Protein AF-A0A699YWH0-F1 (afdb_monomer)

Structure (mmCIF, N/CA/C/O backbone):
data_AF-A0A699YWH0-F1
#
_entry.id   AF-A0A699YWH0-F1
#
loop_
_atom_site.group_PDB
_atom_site.id
_atom_site.type_symbol
_atom_site.label_atom_id
_atom_site.label_alt_id
_atom_site.label_comp_id
_atom_site.label_asym_id
_atom_site.label_entity_id
_atom_site.label_seq_id
_atom_site.pdbx_PDB_ins_code
_atom_site.Cartn_x
_atom_site.Cartn_y
_atom_site.Cartn_z
_atom_site.occupancy
_atom_site.B_iso_or_equiv
_atom_site.auth_seq_id
_atom_site.auth_comp_id
_atom_site.auth_asym_id
_atom_site.auth_atom_id
_atom_site.pdbx_PDB_model_num
ATOM 1 N N . MET A 1 1 ? 49.163 8.916 -8.052 1.00 33.59 1 MET A N 1
ATOM 2 C CA . MET A 1 1 ? 48.421 8.565 -6.826 1.00 33.59 1 MET A CA 1
ATOM 3 C C . MET A 1 1 ? 46.961 8.476 -7.216 1.00 33.59 1 MET A C 1
ATOM 5 O O . MET A 1 1 ? 46.340 9.501 -7.445 1.00 33.59 1 MET A O 1
ATOM 9 N N . THR A 1 2 ? 46.479 7.262 -7.454 1.00 33.97 2 THR A N 1
ATOM 10 C CA . THR A 1 2 ? 45.109 6.993 -7.899 1.00 33.97 2 THR A CA 1
ATOM 11 C C . THR A 1 2 ? 44.272 6.774 -6.648 1.00 33.97 2 THR A C 1
ATOM 13 O O . THR A 1 2 ? 44.509 5.824 -5.905 1.00 33.97 2 THR A O 1
ATOM 16 N N . GLU A 1 3 ? 43.370 7.704 -6.362 1.00 35.81 3 GLU A N 1
ATOM 17 C CA . GLU A 1 3 ? 42.479 7.642 -5.208 1.00 35.81 3 GLU A CA 1
ATOM 18 C C . GLU A 1 3 ? 41.447 6.534 -5.456 1.00 35.81 3 GLU A C 1
AT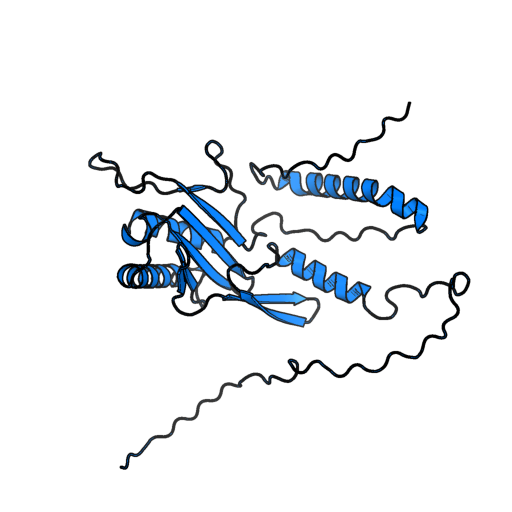OM 20 O O . GLU A 1 3 ? 40.620 6.620 -6.365 1.00 35.81 3 GLU A O 1
ATOM 25 N N . ALA A 1 4 ? 41.558 5.435 -4.709 1.00 38.62 4 ALA A N 1
ATOM 26 C CA . ALA A 1 4 ? 40.596 4.347 -4.761 1.00 38.62 4 ALA A CA 1
ATOM 27 C C . ALA A 1 4 ? 39.260 4.867 -4.217 1.00 38.62 4 ALA A C 1
ATOM 29 O O . ALA A 1 4 ? 39.148 5.169 -3.029 1.00 38.62 4 ALA A O 1
ATOM 30 N N . ALA A 1 5 ? 38.258 4.992 -5.088 1.00 40.91 5 ALA A N 1
ATOM 31 C CA . ALA A 1 5 ? 36.905 5.354 -4.694 1.00 40.91 5 ALA A CA 1
ATOM 32 C C . ALA A 1 5 ? 36.371 4.286 -3.728 1.00 40.91 5 ALA A C 1
ATOM 34 O O . ALA A 1 5 ? 35.985 3.191 -4.134 1.00 40.91 5 ALA A O 1
ATOM 35 N N . GLN A 1 6 ? 36.394 4.599 -2.433 1.00 39.53 6 GLN A N 1
ATOM 36 C CA . GLN A 1 6 ? 35.823 3.766 -1.386 1.00 39.53 6 GLN A CA 1
ATOM 37 C C . GLN A 1 6 ? 34.329 3.584 -1.674 1.00 39.53 6 GLN A C 1
ATOM 39 O O . GLN A 1 6 ? 33.537 4.518 -1.541 1.00 39.53 6 GLN A O 1
ATOM 44 N N . LEU A 1 7 ? 33.947 2.370 -2.076 1.00 38.00 7 LEU A N 1
ATOM 45 C CA . LEU A 1 7 ? 32.559 1.923 -2.131 1.00 38.00 7 LEU A CA 1
ATOM 46 C C . LEU A 1 7 ? 32.029 1.855 -0.695 1.00 38.00 7 LEU A C 1
ATOM 48 O O . LEU A 1 7 ? 32.056 0.812 -0.046 1.00 38.00 7 LEU A O 1
ATOM 52 N N . SER A 1 8 ? 31.598 2.996 -0.163 1.00 42.91 8 SER A N 1
ATOM 53 C CA . SER A 1 8 ? 30.900 3.043 1.112 1.00 42.91 8 SER A CA 1
ATOM 54 C C . SER A 1 8 ? 29.443 2.648 0.887 1.00 42.91 8 SER A C 1
ATOM 56 O O . SER A 1 8 ? 28.728 3.219 0.058 1.00 42.91 8 SER A O 1
ATOM 58 N N . PHE A 1 9 ? 28.989 1.640 1.631 1.00 39.34 9 PHE A N 1
ATOM 59 C CA . PHE A 1 9 ? 27.569 1.344 1.755 1.00 39.34 9 PHE A CA 1
ATOM 60 C C . PHE A 1 9 ? 26.908 2.563 2.404 1.00 39.34 9 PHE A C 1
ATOM 62 O O . PHE A 1 9 ? 27.000 2.776 3.613 1.00 39.34 9 PHE A O 1
ATOM 69 N N . THR A 1 10 ? 26.309 3.423 1.585 1.00 41.69 10 THR A N 1
ATOM 70 C CA . THR A 1 10 ? 25.562 4.571 2.089 1.00 41.69 10 THR A CA 1
ATOM 71 C C . THR A 1 10 ? 24.299 4.018 2.736 1.00 41.69 10 THR A C 1
ATOM 73 O O . THR A 1 10 ? 23.484 3.393 2.057 1.00 41.69 10 THR A O 1
ATOM 76 N N . ALA A 1 11 ? 24.152 4.215 4.049 1.00 36.47 11 ALA A N 1
ATOM 77 C CA . ALA A 1 11 ? 22.919 3.895 4.759 1.00 36.47 11 ALA A CA 1
ATOM 78 C C . ALA A 1 11 ? 21.714 4.496 4.006 1.00 36.47 11 ALA A C 1
ATOM 80 O O . ALA A 1 11 ? 21.858 5.569 3.410 1.00 36.47 11 ALA A O 1
ATOM 81 N N . PRO A 1 12 ? 20.543 3.833 3.994 1.00 42.81 12 PRO A N 1
ATOM 82 C CA . PRO A 1 12 ? 19.381 4.343 3.279 1.00 42.81 12 PRO A CA 1
ATOM 83 C C . PRO A 1 12 ? 19.069 5.763 3.757 1.00 42.81 12 PRO A C 1
ATOM 85 O O . PRO A 1 12 ? 18.698 5.987 4.907 1.00 42.81 12 PRO A O 1
ATOM 88 N N . ILE A 1 13 ? 19.266 6.732 2.863 1.00 45.97 13 ILE A N 1
ATOM 89 C CA . ILE A 1 13 ? 18.918 8.128 3.105 1.00 45.97 13 ILE A CA 1
ATOM 90 C C . ILE A 1 13 ? 17.399 8.177 3.247 1.00 45.97 13 ILE A C 1
ATOM 92 O O . ILE A 1 13 ? 16.676 7.725 2.356 1.00 45.97 13 ILE A O 1
ATOM 96 N N . ALA A 1 14 ? 16.911 8.737 4.354 1.00 50.81 14 ALA A N 1
ATOM 97 C CA . ALA A 1 14 ? 15.508 9.100 4.472 1.00 50.81 14 ALA A CA 1
ATOM 98 C C . ALA A 1 14 ? 15.175 10.057 3.317 1.00 50.81 14 ALA A C 1
ATOM 100 O O . ALA A 1 14 ? 15.694 11.172 3.263 1.00 50.81 14 ALA A O 1
ATOM 101 N N . VAL A 1 15 ? 14.368 9.610 2.352 1.00 54.84 15 VAL A N 1
ATOM 102 C CA . VAL A 1 15 ? 13.969 10.437 1.205 1.00 54.84 15 VAL A CA 1
ATOM 103 C C . VAL A 1 15 ? 13.078 11.556 1.730 1.00 54.84 15 VAL A C 1
ATOM 105 O O . VAL A 1 15 ? 11.902 11.316 1.982 1.00 54.84 15 VAL A O 1
ATOM 108 N N . GLN A 1 16 ? 13.659 12.747 1.925 1.00 53.75 16 GLN A N 1
ATOM 109 C CA . GLN A 1 16 ? 13.012 13.922 2.525 1.00 53.75 16 GLN A CA 1
ATOM 110 C C . GLN A 1 16 ? 11.915 14.532 1.635 1.00 53.75 16 GLN A C 1
ATOM 112 O O . GLN A 1 16 ? 10.895 15.033 2.107 1.00 53.75 16 GLN A O 1
ATOM 117 N N . SER A 1 17 ? 12.076 14.423 0.326 1.00 61.75 17 SER A N 1
ATOM 118 C CA . SER A 1 17 ? 11.063 14.775 -0.662 1.00 61.75 17 SER A CA 1
ATOM 119 C C . SER A 1 17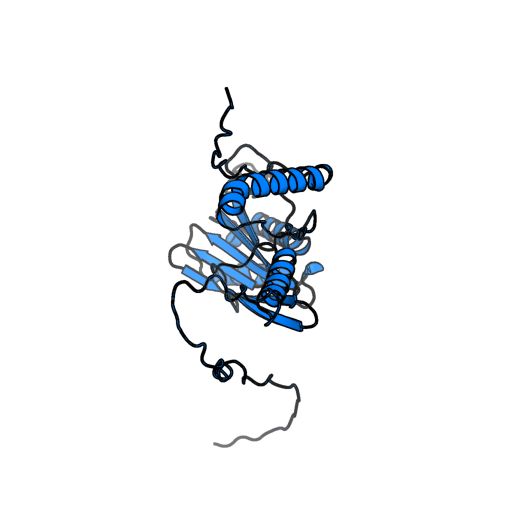 ? 11.362 14.035 -1.963 1.00 61.75 17 SER A C 1
ATOM 121 O O . SER A 1 17 ? 12.506 13.653 -2.222 1.00 61.75 17 SER A O 1
ATOM 123 N N . ILE A 1 18 ? 10.328 13.795 -2.772 1.00 71.19 18 ILE A N 1
ATOM 124 C CA . ILE A 1 18 ? 10.508 13.342 -4.153 1.00 71.19 18 ILE A CA 1
ATOM 125 C C . ILE A 1 18 ? 10.421 14.576 -5.045 1.00 71.19 18 ILE A C 1
ATOM 127 O O . ILE A 1 18 ? 9.350 15.160 -5.176 1.00 71.19 18 ILE A O 1
ATOM 131 N N . ASP A 1 19 ? 11.549 14.955 -5.639 1.00 82.69 19 ASP A N 1
ATOM 132 C CA . ASP A 1 19 ? 11.614 15.936 -6.719 1.00 82.69 19 ASP A CA 1
ATOM 133 C C . ASP A 1 19 ? 11.771 15.189 -8.049 1.00 82.69 19 ASP A C 1
ATOM 135 O O . ASP A 1 19 ? 12.812 14.594 -8.335 1.00 82.69 19 ASP A O 1
ATOM 139 N N . GLU A 1 20 ? 10.713 15.187 -8.856 1.00 85.44 20 GLU A N 1
ATOM 140 C CA . GLU A 1 20 ? 10.686 14.496 -10.149 1.00 85.44 20 GLU A CA 1
ATOM 141 C C . GLU A 1 20 ? 11.631 15.112 -11.174 1.00 85.44 20 GLU A C 1
ATOM 143 O O . GLU A 1 20 ? 12.073 14.406 -12.083 1.00 85.44 20 GLU A O 1
ATOM 148 N N . THR A 1 21 ? 11.955 16.402 -11.038 1.00 90.75 21 THR A N 1
ATOM 149 C CA . THR A 1 21 ? 12.891 17.074 -11.950 1.00 90.75 21 THR A CA 1
ATOM 150 C C . THR A 1 21 ? 14.298 16.489 -11.822 1.00 90.75 21 THR A C 1
ATOM 152 O O . THR A 1 21 ? 15.075 16.515 -12.771 1.00 90.75 21 THR A O 1
ATOM 155 N N . GLN A 1 22 ? 14.595 15.866 -10.676 1.00 91.00 22 GLN A N 1
ATOM 156 C CA . GLN A 1 22 ? 15.855 15.182 -10.401 1.00 91.00 22 GLN A CA 1
ATOM 157 C C . GLN A 1 22 ? 15.853 13.710 -10.833 1.00 91.00 22 GLN A C 1
ATOM 159 O O . GLN A 1 22 ? 16.869 13.037 -10.657 1.00 91.00 22 GLN A O 1
ATOM 164 N N . TYR A 1 23 ? 14.747 13.175 -11.362 1.00 92.62 23 TYR A N 1
ATOM 165 C CA . TYR A 1 23 ? 14.621 11.742 -11.647 1.00 92.62 23 TYR A CA 1
ATOM 166 C C . TYR A 1 23 ? 15.724 11.238 -12.594 1.00 92.62 23 TYR A C 1
ATOM 168 O O . TYR A 1 23 ? 16.433 10.288 -12.256 1.00 92.62 23 TYR A O 1
ATOM 176 N N . ASP A 1 24 ? 15.939 11.917 -13.724 1.00 94.88 24 ASP A N 1
ATOM 177 C CA . ASP A 1 24 ? 16.917 11.496 -14.738 1.00 94.88 24 ASP A CA 1
ATOM 178 C C . ASP A 1 24 ? 18.358 11.597 -14.198 1.00 94.88 24 ASP A C 1
ATOM 180 O O . ASP A 1 24 ? 19.204 10.734 -14.457 1.00 94.88 24 ASP A O 1
ATOM 184 N N . ALA A 1 25 ? 18.634 12.613 -13.372 1.00 94.38 25 ALA A N 1
ATOM 185 C CA . ALA A 1 25 ? 19.918 12.780 -12.694 1.00 94.38 25 ALA A CA 1
ATOM 186 C C . ALA A 1 25 ? 20.167 11.667 -11.659 1.00 94.38 25 ALA A C 1
ATOM 188 O O . ALA A 1 25 ? 21.263 11.101 -11.593 1.00 94.38 25 ALA A O 1
ATOM 189 N N . GLN A 1 26 ? 19.146 11.300 -10.877 1.00 93.06 26 GLN A N 1
ATOM 190 C CA . GLN A 1 26 ? 19.215 10.188 -9.926 1.00 93.06 26 GLN A CA 1
ATOM 191 C C . GLN A 1 26 ? 19.419 8.847 -10.639 1.00 93.06 26 GLN A C 1
ATOM 193 O O . GLN A 1 26 ? 20.232 8.036 -10.188 1.00 93.06 26 GLN A O 1
ATOM 198 N N . LEU A 1 27 ? 18.715 8.617 -11.750 1.00 94.94 27 LEU A N 1
ATOM 199 C CA . LEU A 1 27 ? 18.875 7.422 -12.575 1.00 94.94 27 LEU A CA 1
ATOM 200 C C . LEU A 1 27 ? 20.293 7.340 -13.147 1.00 94.94 27 LEU A C 1
ATOM 202 O O . LEU A 1 27 ? 20.971 6.328 -12.967 1.00 94.94 27 LEU A O 1
ATOM 206 N N . SER A 1 28 ? 20.780 8.431 -13.737 1.00 95.69 28 SER A N 1
ATOM 207 C CA . SER A 1 28 ? 22.140 8.521 -14.280 1.00 95.69 28 SER A CA 1
ATOM 208 C C . SER A 1 28 ? 23.197 8.233 -13.213 1.00 95.69 28 SER A C 1
ATOM 210 O O . SER A 1 28 ? 24.134 7.473 -13.454 1.00 95.69 28 SER A O 1
ATOM 212 N N . LYS A 1 29 ? 23.020 8.763 -11.994 1.00 95.00 29 LYS A N 1
ATOM 213 C CA . LYS A 1 29 ? 23.911 8.481 -10.860 1.00 95.00 29 LYS A CA 1
ATOM 214 C C . LYS A 1 29 ? 23.920 6.994 -10.490 1.00 95.00 29 LYS A C 1
ATOM 216 O O . LYS A 1 29 ? 25.000 6.436 -10.304 1.00 95.00 29 LYS A O 1
ATOM 221 N N . LYS A 1 30 ? 22.749 6.347 -10.421 1.00 94.56 30 LYS A N 1
ATOM 222 C CA . LYS A 1 30 ? 22.636 4.902 -10.144 1.00 94.56 30 LYS A CA 1
ATOM 223 C C . LYS A 1 30 ? 23.312 4.062 -11.227 1.00 94.56 30 LYS A C 1
ATOM 225 O O . LYS A 1 30 ? 24.023 3.119 -10.896 1.00 94.56 30 LYS A O 1
ATOM 230 N N . LEU A 1 31 ? 23.140 4.422 -12.500 1.00 94.06 31 LEU A N 1
ATOM 231 C CA . LEU A 1 31 ? 23.782 3.728 -13.620 1.00 94.06 31 LEU A CA 1
ATOM 232 C C . LEU A 1 31 ? 25.304 3.864 -13.576 1.00 94.06 31 LEU A C 1
ATOM 234 O O . LEU A 1 31 ? 26.010 2.875 -13.753 1.00 94.06 31 LEU A O 1
ATOM 238 N N . THR A 1 32 ? 25.820 5.060 -13.288 1.00 92.75 32 THR A N 1
ATOM 239 C CA . THR A 1 32 ? 27.261 5.275 -13.105 1.00 92.75 32 THR A CA 1
ATOM 240 C C . THR A 1 32 ? 27.805 4.436 -11.950 1.00 92.75 32 THR A C 1
ATOM 242 O O . THR A 1 32 ? 28.821 3.767 -12.118 1.00 92.75 32 THR A O 1
ATOM 245 N N . GLN A 1 33 ? 27.118 4.410 -10.804 1.00 91.00 33 GLN A N 1
ATOM 246 C CA . GLN A 1 33 ? 27.514 3.579 -9.661 1.00 91.00 33 GLN A CA 1
ATOM 247 C C . GLN A 1 33 ? 27.508 2.085 -10.006 1.00 91.00 33 GLN A C 1
ATOM 249 O O . GLN A 1 33 ? 28.480 1.396 -9.714 1.00 91.00 33 GLN A O 1
ATOM 254 N N . LEU A 1 34 ? 26.462 1.599 -10.683 1.00 91.19 34 LEU A N 1
ATOM 255 C CA . LEU A 1 34 ? 26.370 0.204 -11.112 1.00 91.19 34 LEU A CA 1
ATOM 256 C C . LEU A 1 34 ? 27.510 -0.173 -12.067 1.00 91.19 34 LEU A C 1
ATOM 258 O O . LEU A 1 34 ? 28.150 -1.201 -11.866 1.00 91.19 34 LEU A O 1
ATOM 262 N N . ARG A 1 35 ? 27.809 0.670 -13.065 1.00 88.44 35 ARG A N 1
ATOM 263 C CA . ARG A 1 35 ? 28.937 0.454 -13.989 1.00 88.44 35 ARG A CA 1
ATOM 264 C C . ARG A 1 35 ? 30.258 0.332 -13.237 1.00 88.44 35 ARG A C 1
ATOM 266 O O . ARG A 1 35 ? 31.008 -0.602 -13.487 1.00 88.44 35 ARG A O 1
ATOM 273 N N . LEU A 1 36 ? 30.510 1.230 -12.282 1.00 88.44 36 LEU A N 1
ATOM 274 C CA . LEU A 1 36 ? 31.715 1.177 -11.454 1.00 88.44 36 LEU A CA 1
ATOM 275 C C . LEU A 1 36 ? 31.796 -0.121 -10.638 1.00 88.44 36 LEU A C 1
ATOM 277 O O . LEU A 1 36 ? 32.853 -0.743 -10.613 1.00 88.44 36 LEU A O 1
ATOM 281 N N . SER A 1 37 ? 30.693 -0.561 -10.023 1.00 87.25 37 SER A N 1
ATOM 282 C CA . SER A 1 37 ? 30.653 -1.815 -9.255 1.00 87.25 37 SER A CA 1
ATOM 283 C C . SER A 1 37 ? 30.834 -3.067 -10.117 1.00 87.25 37 SER A C 1
ATOM 285 O O . SER A 1 37 ? 31.341 -4.072 -9.629 1.00 87.25 37 SER A O 1
ATOM 287 N N . LEU A 1 38 ? 30.443 -3.023 -11.392 1.00 86.88 38 LEU A N 1
ATOM 288 C CA . LEU A 1 38 ? 30.599 -4.142 -12.324 1.00 86.88 38 LEU A CA 1
ATOM 289 C C . LEU A 1 38 ? 31.967 -4.170 -13.025 1.00 86.88 38 LEU A C 1
ATOM 291 O O . LEU A 1 38 ? 32.266 -5.151 -13.705 1.00 86.88 38 LEU A O 1
ATOM 295 N N . ASN A 1 39 ? 32.816 -3.148 -12.859 1.00 81.94 39 ASN A N 1
ATOM 296 C CA . ASN A 1 39 ? 34.121 -3.083 -13.527 1.00 81.94 39 ASN A CA 1
ATOM 297 C C . ASN A 1 39 ? 35.025 -4.276 -13.187 1.00 81.94 39 ASN A C 1
ATOM 299 O O . ASN A 1 39 ? 35.688 -4.807 -14.078 1.00 81.94 39 ASN A O 1
ATOM 303 N N . GLU A 1 40 ? 35.033 -4.724 -11.927 1.00 73.69 40 GLU A N 1
ATOM 304 C CA . GLU A 1 40 ? 35.821 -5.894 -11.517 1.00 73.69 40 GLU A CA 1
ATOM 305 C C . GLU A 1 40 ? 35.347 -7.162 -12.239 1.00 73.69 40 GLU A C 1
ATOM 307 O O . GLU A 1 40 ? 36.164 -7.919 -12.758 1.00 73.69 40 GLU A O 1
ATOM 312 N N . LEU A 1 41 ? 34.032 -7.352 -12.384 1.00 73.69 41 LEU A N 1
ATOM 313 C CA . LEU A 1 41 ? 33.463 -8.485 -13.121 1.00 73.69 41 LEU A CA 1
ATOM 314 C C . LEU A 1 41 ? 33.748 -8.402 -14.625 1.00 73.69 41 LEU A C 1
ATOM 316 O O . LEU A 1 41 ? 34.077 -9.416 -15.235 1.00 73.69 41 LEU A O 1
ATOM 320 N N . ASN A 1 42 ? 33.703 -7.202 -15.209 1.00 69.56 42 ASN A N 1
ATOM 321 C CA . ASN A 1 42 ? 34.048 -6.971 -16.615 1.00 69.56 42 ASN A CA 1
ATOM 322 C C . ASN A 1 42 ? 35.512 -7.343 -16.917 1.00 69.56 42 ASN A C 1
ATOM 324 O O . ASN A 1 42 ? 35.828 -7.836 -17.995 1.00 69.56 42 ASN A O 1
ATOM 328 N N . SER A 1 43 ? 36.413 -7.165 -15.944 1.00 70.69 43 SER A N 1
ATOM 329 C CA . SER A 1 43 ? 37.814 -7.582 -16.090 1.00 70.69 43 SER A CA 1
ATOM 330 C C . SER A 1 43 ? 38.013 -9.106 -16.050 1.00 70.69 43 SER A C 1
ATOM 332 O O . SER A 1 43 ? 38.988 -9.603 -16.609 1.00 70.69 43 SER A O 1
ATOM 334 N N . LEU A 1 44 ? 37.087 -9.846 -15.423 1.00 69.69 44 LEU A N 1
ATOM 335 C CA . LEU A 1 44 ? 37.186 -11.293 -15.198 1.00 69.69 44 LEU A CA 1
ATOM 336 C C . LEU A 1 44 ? 36.388 -12.134 -16.208 1.00 69.69 44 LEU A C 1
ATOM 338 O O . LEU A 1 44 ? 36.793 -13.252 -16.515 1.00 69.69 44 LEU A O 1
ATOM 342 N N . ALA A 1 45 ? 35.257 -11.627 -16.706 1.00 66.81 45 ALA A N 1
ATOM 343 C CA . ALA A 1 45 ? 34.300 -12.390 -17.514 1.00 66.81 45 ALA A CA 1
ATOM 344 C C . ALA A 1 45 ? 34.345 -12.076 -19.025 1.00 66.81 45 ALA A C 1
ATOM 346 O O . ALA A 1 45 ? 33.576 -12.655 -19.792 1.00 66.81 45 ALA A O 1
ATOM 347 N N . GLY A 1 46 ? 35.238 -11.181 -19.465 1.00 68.06 46 GLY A N 1
ATOM 348 C CA . GLY A 1 46 ? 35.205 -10.607 -20.814 1.00 68.06 46 GLY A CA 1
ATOM 349 C C . GLY A 1 46 ? 34.219 -9.439 -20.915 1.00 68.06 46 GLY A C 1
ATOM 350 O O . GLY A 1 46 ? 33.680 -8.991 -19.906 1.00 68.06 46 GLY A O 1
ATOM 351 N N . ALA A 1 47 ? 33.999 -8.924 -22.131 1.00 73.62 47 ALA A N 1
ATOM 352 C CA . ALA A 1 47 ? 33.133 -7.766 -22.349 1.00 73.62 47 ALA A CA 1
ATOM 353 C C . ALA A 1 47 ? 31.695 -8.049 -21.876 1.00 73.62 47 ALA A C 1
ATOM 355 O O . ALA A 1 47 ? 30.976 -8.846 -22.481 1.00 73.62 47 ALA A O 1
ATOM 356 N N . MET A 1 48 ? 31.288 -7.388 -20.793 1.00 75.12 48 MET A N 1
ATOM 357 C CA . MET A 1 48 ? 29.924 -7.450 -20.269 1.00 75.12 48 MET A CA 1
ATOM 358 C C . MET A 1 48 ? 28.921 -6.882 -21.285 1.00 75.12 48 MET A C 1
ATOM 360 O O . MET A 1 48 ? 29.244 -5.913 -21.979 1.00 75.12 48 MET A O 1
ATOM 364 N N . PRO A 1 49 ? 27.698 -7.437 -21.360 1.00 80.25 49 PRO A N 1
ATOM 365 C CA . PRO A 1 49 ? 26.648 -6.868 -22.193 1.00 80.25 49 PRO A CA 1
ATOM 366 C C . PRO A 1 49 ? 26.254 -5.471 -21.703 1.00 80.25 49 PRO A C 1
ATOM 368 O O . PRO A 1 49 ? 26.414 -5.135 -20.523 1.00 80.25 49 PRO A O 1
ATOM 371 N N . ASP A 1 50 ? 25.689 -4.676 -22.611 1.00 85.75 50 ASP A N 1
ATOM 372 C CA . ASP A 1 50 ? 25.134 -3.372 -22.266 1.00 85.75 50 ASP A CA 1
ATOM 373 C C . ASP A 1 50 ? 24.044 -3.496 -21.192 1.00 85.75 50 ASP A C 1
ATOM 375 O O . ASP A 1 50 ? 23.236 -4.428 -21.178 1.00 85.75 50 ASP A O 1
ATOM 379 N N . ILE A 1 51 ? 24.018 -2.524 -20.279 1.00 90.62 51 ILE A N 1
ATOM 380 C CA . ILE A 1 51 ? 23.025 -2.469 -19.204 1.00 90.62 51 ILE A CA 1
ATOM 381 C C . ILE A 1 51 ? 21.678 -2.045 -19.797 1.00 90.62 51 ILE A C 1
ATOM 383 O O . ILE A 1 51 ? 21.505 -0.893 -20.196 1.00 90.62 51 ILE A O 1
ATOM 387 N N . GLU A 1 52 ? 20.713 -2.964 -19.795 1.00 94.00 52 GLU A N 1
ATOM 388 C CA . GLU A 1 52 ? 19.306 -2.670 -20.075 1.00 94.00 52 GLU A CA 1
ATOM 389 C C . GLU A 1 52 ? 18.685 -1.919 -18.884 1.00 94.00 52 GLU A C 1
ATOM 391 O O . GLU A 1 52 ? 18.845 -2.316 -17.726 1.00 94.00 52 GLU A O 1
ATOM 396 N N . VAL A 1 53 ? 18.000 -0.804 -19.155 1.00 96.12 53 VAL A N 1
ATOM 397 C CA . VAL A 1 53 ? 17.433 0.075 -18.122 1.00 96.12 53 VAL A CA 1
ATOM 398 C C . VAL A 1 53 ? 15.913 0.035 -18.191 1.00 96.12 53 VAL A C 1
ATOM 400 O O . VAL A 1 53 ? 15.326 0.325 -19.228 1.00 96.12 53 VAL A O 1
ATOM 403 N N . HIS A 1 54 ? 15.280 -0.274 -17.059 1.00 96.25 54 HIS A N 1
ATOM 404 C CA . HIS A 1 54 ? 13.828 -0.237 -16.901 1.00 96.25 54 HIS A CA 1
ATOM 405 C C . HIS A 1 54 ? 13.448 0.807 -15.852 1.00 96.25 54 HIS A C 1
ATOM 407 O O . HIS A 1 54 ? 13.763 0.674 -14.667 1.00 96.25 54 HIS A O 1
ATOM 413 N N . GLU A 1 55 ? 12.792 1.868 -16.303 1.00 96.12 55 GLU A N 1
ATOM 414 C CA . GLU A 1 55 ? 12.443 3.018 -15.478 1.00 96.12 55 GLU A CA 1
ATOM 415 C C . GLU A 1 55 ? 11.181 2.782 -14.639 1.00 96.12 55 GLU A C 1
ATOM 417 O O . GLU A 1 55 ? 10.249 2.092 -15.043 1.00 96.12 55 GLU A O 1
ATOM 422 N N . SER A 1 56 ? 11.136 3.383 -13.450 1.00 95.06 56 SER A N 1
ATOM 423 C CA . SER A 1 56 ? 9.913 3.458 -12.648 1.00 95.06 56 SER A CA 1
ATOM 424 C C . SER A 1 56 ? 9.090 4.665 -13.085 1.00 95.06 56 SER A C 1
ATOM 426 O O . SER A 1 56 ? 9.646 5.688 -13.480 1.00 95.06 56 SER A O 1
ATOM 428 N N . ALA A 1 57 ? 7.772 4.627 -12.868 1.00 91.81 57 ALA A N 1
ATOM 429 C CA . ALA A 1 57 ? 6.994 5.862 -12.830 1.00 91.81 57 ALA A CA 1
ATOM 430 C C . ALA A 1 57 ? 7.614 6.845 -11.817 1.00 91.81 57 ALA A C 1
ATOM 432 O O . ALA A 1 57 ? 8.052 6.436 -10.734 1.00 91.81 57 ALA A O 1
ATOM 433 N N . LYS A 1 58 ? 7.639 8.139 -12.164 1.00 90.06 58 LYS A N 1
ATOM 434 C CA . LYS A 1 58 ? 8.260 9.196 -11.342 1.00 90.06 58 LYS A CA 1
ATOM 435 C C . LYS A 1 58 ? 7.489 9.461 -10.034 1.00 90.06 58 LYS A C 1
ATOM 437 O O . LYS A 1 58 ? 8.071 9.909 -9.049 1.00 90.06 58 LYS A O 1
ATOM 442 N N . LYS A 1 59 ? 6.196 9.114 -9.999 1.00 86.56 59 LYS A N 1
ATOM 443 C CA . LYS A 1 59 ? 5.273 9.230 -8.855 1.00 86.56 59 LYS A CA 1
ATOM 444 C C . LYS A 1 59 ? 4.437 7.965 -8.680 1.00 86.56 59 LYS A C 1
ATOM 446 O O . LYS A 1 59 ? 4.356 7.150 -9.593 1.00 86.56 59 LYS A O 1
ATOM 451 N N . HIS A 1 60 ? 3.789 7.837 -7.518 1.00 85.81 60 HIS A N 1
ATOM 452 C CA . HIS A 1 60 ? 2.716 6.861 -7.262 1.00 85.81 60 HIS A CA 1
ATOM 453 C C . HIS A 1 60 ? 3.101 5.390 -7.502 1.00 85.81 60 HIS A C 1
ATOM 455 O O . HIS A 1 60 ? 2.240 4.526 -7.635 1.00 85.81 60 HIS A O 1
ATOM 461 N N . TYR A 1 61 ? 4.402 5.096 -7.517 1.00 90.25 61 TYR A N 1
ATOM 462 C CA . TYR A 1 61 ? 4.935 3.778 -7.844 1.00 90.25 61 TYR A CA 1
ATOM 463 C C . TYR A 1 61 ? 4.867 2.796 -6.672 1.00 90.25 61 TYR A C 1
ATOM 465 O O . TYR A 1 61 ? 4.988 1.589 -6.871 1.00 90.25 61 TYR A O 1
ATOM 473 N N . ARG A 1 62 ? 4.718 3.298 -5.438 1.00 91.75 62 ARG A N 1
ATOM 474 C CA . ARG A 1 62 ? 4.777 2.476 -4.229 1.00 91.75 62 ARG A CA 1
ATOM 475 C C 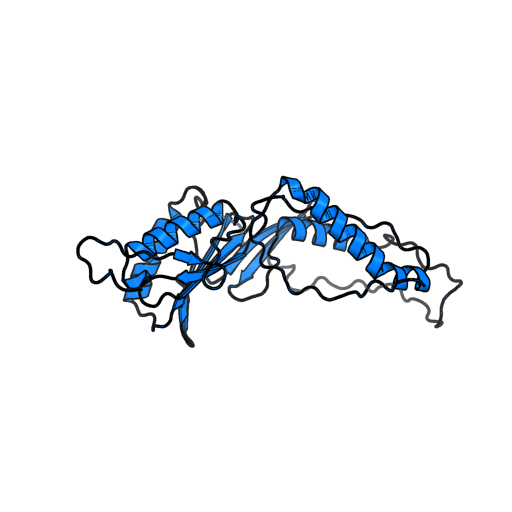. ARG A 1 62 ? 3.405 1.888 -3.887 1.00 91.75 62 ARG A C 1
ATOM 477 O O . ARG A 1 62 ? 2.460 2.626 -3.624 1.00 91.75 62 ARG A O 1
ATOM 484 N N . MET A 1 63 ? 3.344 0.561 -3.822 1.00 93.44 63 MET A N 1
ATOM 485 C CA . MET A 1 63 ? 2.141 -0.239 -3.556 1.00 93.44 63 MET A CA 1
ATOM 486 C C . MET A 1 63 ? 1.930 -0.567 -2.078 1.00 93.44 63 MET A C 1
ATOM 488 O O . MET A 1 63 ? 0.852 -1.004 -1.682 1.00 93.44 63 MET A O 1
ATOM 492 N N . ARG A 1 64 ? 2.946 -0.339 -1.237 1.00 92.88 64 ARG A N 1
ATOM 493 C CA . ARG A 1 64 ? 2.882 -0.572 0.210 1.00 92.88 64 ARG A CA 1
ATOM 494 C C . ARG A 1 64 ? 3.534 0.546 0.994 1.00 92.88 64 ARG A C 1
ATOM 496 O O . ARG A 1 64 ? 4.682 0.889 0.715 1.00 92.88 64 ARG A O 1
ATOM 503 N N . ALA A 1 65 ? 2.862 1.057 2.010 1.00 90.50 65 ALA A N 1
ATOM 504 C CA . ALA A 1 65 ? 3.439 2.044 2.910 1.00 90.50 65 ALA A CA 1
ATOM 505 C C . ALA A 1 65 ? 3.040 1.760 4.354 1.00 90.50 65 ALA A C 1
ATOM 507 O O . ALA A 1 65 ? 1.944 1.280 4.630 1.00 90.50 65 ALA A O 1
ATOM 508 N N . GLU A 1 66 ? 3.954 2.063 5.263 1.00 90.75 66 GLU A N 1
ATOM 509 C CA . GLU A 1 66 ? 3.775 1.895 6.697 1.00 90.75 66 GLU A CA 1
ATOM 510 C C . GLU A 1 66 ? 3.981 3.257 7.344 1.00 90.75 66 GLU A C 1
ATOM 512 O O . GLU A 1 66 ? 4.914 3.986 6.991 1.00 90.75 66 GLU A O 1
ATOM 517 N N . PHE A 1 67 ? 3.082 3.610 8.253 1.00 87.50 67 PHE A N 1
ATOM 518 C CA . PHE A 1 67 ? 3.100 4.891 8.936 1.00 87.50 67 PHE A CA 1
ATOM 519 C C . PHE A 1 67 ? 2.966 4.674 10.430 1.00 87.50 67 PHE A C 1
ATOM 521 O O . PHE A 1 67 ? 2.014 4.044 10.889 1.00 87.50 67 PHE A O 1
ATOM 528 N N . THR A 1 68 ? 3.874 5.271 11.188 1.00 87.12 68 THR A N 1
ATOM 529 C CA . THR A 1 68 ? 3.698 5.465 12.620 1.00 87.12 68 THR A CA 1
ATOM 530 C C . THR A 1 68 ? 2.604 6.500 12.845 1.00 87.12 68 THR A C 1
ATOM 532 O O . THR A 1 68 ? 2.519 7.522 12.158 1.00 87.12 68 THR A O 1
ATOM 535 N N . VAL A 1 69 ? 1.756 6.235 13.824 1.00 84.56 69 VAL A N 1
ATOM 536 C CA . VAL A 1 69 ? 0.686 7.125 14.247 1.00 84.56 69 VAL A CA 1
ATOM 537 C C . VAL A 1 69 ? 1.187 7.958 15.417 1.00 84.56 69 VAL A C 1
ATOM 539 O O . VAL A 1 69 ? 1.616 7.422 16.438 1.00 84.56 69 VAL A O 1
ATOM 542 N N . TRP A 1 70 ? 1.135 9.277 15.266 1.00 78.38 70 TRP A N 1
ATOM 543 C CA . TRP A 1 70 ? 1.549 10.235 16.285 1.00 78.38 70 TRP A CA 1
ATOM 544 C C . TRP A 1 70 ? 0.385 11.146 16.665 1.00 78.38 70 TRP A C 1
ATOM 546 O O . TRP A 1 70 ? -0.423 11.516 15.818 1.00 78.38 70 TRP A O 1
ATOM 556 N N . GLY A 1 71 ? 0.294 11.498 17.944 1.00 68.94 71 GLY A N 1
ATOM 557 C CA . GLY A 1 71 ? -0.786 12.310 18.502 1.00 68.94 71 GLY A CA 1
ATOM 558 C C . GLY A 1 71 ? -1.055 11.936 19.958 1.00 68.94 71 GLY A C 1
ATOM 559 O O . GLY A 1 71 ? -0.614 10.892 20.440 1.00 68.94 71 GLY A O 1
ATOM 560 N N . THR A 1 72 ? -1.782 12.778 20.690 1.00 52.28 72 THR A N 1
ATOM 561 C CA . THR A 1 72 ? -1.960 12.633 22.148 1.00 52.28 72 THR A CA 1
ATOM 562 C C . THR A 1 72 ? -2.782 11.415 22.568 1.00 52.28 72 THR A C 1
ATOM 564 O O . THR A 1 72 ? -2.832 11.106 23.758 1.00 52.28 72 THR A O 1
ATOM 567 N N . GLY A 1 73 ? -3.473 10.730 21.647 1.00 51.34 73 GLY A N 1
ATOM 568 C CA . GLY A 1 73 ? -4.374 9.601 21.939 1.00 51.34 73 GLY A CA 1
ATOM 569 C C . GLY A 1 73 ? -5.595 9.959 22.809 1.00 51.34 73 GLY A C 1
ATOM 570 O O . GLY A 1 73 ? -6.589 9.237 22.808 1.00 51.34 73 GLY A O 1
ATOM 571 N N . LYS A 1 74 ? -5.551 11.098 23.501 1.00 47.38 74 LYS A N 1
ATOM 572 C CA . LYS A 1 74 ? -6.612 11.756 24.254 1.00 47.38 74 LYS A CA 1
ATOM 573 C C . LYS A 1 74 ? -7.067 12.976 23.460 1.00 47.38 74 LYS A C 1
ATOM 575 O O . LYS A 1 74 ? -6.219 13.679 22.905 1.00 47.38 74 LYS A O 1
ATOM 580 N N . ALA A 1 75 ? -8.376 13.245 23.446 1.00 47.22 75 ALA A N 1
ATOM 581 C CA . ALA A 1 75 ? -8.841 14.615 23.237 1.00 47.22 75 ALA A CA 1
ATOM 582 C C . ALA A 1 75 ? -8.019 15.481 24.192 1.00 47.22 75 ALA A C 1
ATOM 584 O O . ALA A 1 75 ? -7.883 15.106 25.363 1.00 47.22 75 ALA A O 1
ATOM 585 N N . ALA A 1 76 ? -7.353 16.519 23.685 1.00 40.31 76 ALA A N 1
ATOM 586 C CA . ALA A 1 76 ? -6.579 17.385 24.557 1.00 40.31 76 ALA A CA 1
ATOM 587 C C . ALA A 1 76 ? -7.481 17.774 25.734 1.00 40.31 76 ALA A C 1
ATOM 589 O O . ALA A 1 76 ? -8.677 17.991 25.551 1.00 40.31 76 ALA A O 1
ATOM 590 N N . SER A 1 77 ? -6.933 17.851 26.943 1.00 40.94 77 SER A N 1
ATOM 591 C CA . SER A 1 77 ? -7.640 18.294 28.156 1.00 40.94 77 SER A CA 1
ATOM 592 C C . SER A 1 77 ? -8.123 19.757 28.072 1.00 40.94 77 SER A C 1
ATOM 594 O O . SER A 1 77 ? -8.392 20.387 29.089 1.00 40.94 77 SER A O 1
ATOM 596 N N . ILE A 1 78 ? -8.159 20.307 26.862 1.00 43.69 78 ILE A N 1
ATOM 597 C CA . ILE A 1 78 ? -8.539 21.644 26.470 1.00 43.69 78 ILE A CA 1
ATOM 598 C C . ILE A 1 78 ? -9.917 21.500 25.801 1.00 43.69 78 ILE A C 1
ATOM 600 O O . ILE A 1 78 ? -10.017 20.841 24.758 1.00 43.69 78 ILE A O 1
ATOM 604 N N . PRO A 1 79 ? -10.982 22.072 26.388 1.00 41.75 79 PRO A N 1
ATOM 605 C CA . PRO A 1 79 ? -12.276 22.197 25.720 1.00 41.75 79 PRO A CA 1
ATOM 606 C C . PRO A 1 79 ? -12.085 22.833 24.330 1.00 41.75 79 PRO A C 1
ATOM 608 O O . PRO A 1 79 ? -11.272 23.740 24.197 1.00 41.75 79 PRO A O 1
ATOM 611 N N . ASP A 1 80 ? -12.788 22.340 23.307 1.00 53.34 80 ASP A N 1
ATOM 612 C CA . ASP A 1 80 ? -12.708 22.756 21.886 1.00 53.34 80 ASP A CA 1
ATOM 613 C C . ASP A 1 80 ? -11.500 22.303 21.042 1.00 53.34 80 ASP A C 1
ATOM 615 O O . ASP A 1 80 ? -11.358 22.740 19.901 1.00 53.34 80 ASP A O 1
ATOM 619 N N . THR A 1 81 ? -10.658 21.368 21.501 1.00 47.75 81 THR A N 1
ATOM 620 C CA . THR A 1 81 ? -9.596 20.826 20.621 1.00 47.75 81 THR A CA 1
ATOM 621 C C . THR A 1 81 ? -9.980 19.471 20.027 1.00 47.75 81 THR A C 1
ATOM 623 O O . THR A 1 81 ? -10.122 18.476 20.743 1.00 47.75 81 THR A O 1
ATOM 626 N N . THR A 1 82 ? -10.112 19.402 18.699 1.00 52.44 82 THR A N 1
ATOM 627 C CA . THR A 1 82 ? -10.235 18.130 17.975 1.00 52.44 82 THR A CA 1
ATOM 628 C C . THR A 1 82 ? -8.987 17.273 18.210 1.00 52.44 82 THR A C 1
ATOM 630 O O . THR A 1 82 ? -7.875 17.799 18.136 1.00 52.44 82 THR A O 1
ATOM 633 N N . PRO A 1 83 ? -9.126 15.963 18.483 1.00 54.25 83 PRO A N 1
ATOM 634 C CA . PRO A 1 83 ? -7.992 15.048 18.526 1.00 54.25 83 PRO A CA 1
ATOM 635 C C . PRO A 1 83 ? -7.204 15.142 17.220 1.00 54.25 83 PRO A C 1
ATOM 637 O O . PRO A 1 83 ? -7.800 15.076 16.148 1.00 54.25 83 PRO A O 1
ATOM 640 N N . ASP A 1 84 ? -5.888 15.303 17.328 1.00 63.91 84 ASP A N 1
ATOM 641 C CA . ASP A 1 84 ? -5.010 15.528 16.182 1.00 63.91 84 ASP A CA 1
ATOM 642 C C . ASP A 1 84 ? -4.069 14.328 16.024 1.00 63.91 84 ASP A C 1
ATOM 644 O O . ASP A 1 84 ? -2.975 14.268 16.593 1.00 63.91 84 ASP A O 1
ATOM 648 N N . VAL A 1 85 ? -4.569 13.292 15.349 1.00 68.81 85 VAL A N 1
ATOM 649 C CA . VAL A 1 85 ? -3.771 12.134 14.948 1.00 68.81 85 VAL A CA 1
ATOM 650 C C . VAL A 1 85 ? -3.141 12.428 13.593 1.00 68.81 85 VAL A C 1
ATOM 652 O O . VAL A 1 85 ? -3.825 12.873 12.674 1.00 68.81 85 VAL A O 1
ATOM 655 N N . HIS A 1 86 ? -1.851 12.116 13.457 1.00 73.56 86 HIS A N 1
ATOM 656 C CA . HIS A 1 86 ? -1.079 12.242 12.223 1.00 73.56 86 HIS A CA 1
ATOM 657 C C . HIS A 1 86 ? -0.382 10.937 11.862 1.00 73.56 86 HIS A C 1
ATOM 659 O O . HIS A 1 86 ? 0.142 10.231 12.721 1.00 73.56 86 HIS A O 1
ATOM 665 N N . PHE A 1 87 ? -0.300 10.659 10.563 1.00 75.69 87 PHE A N 1
ATOM 666 C CA . PHE A 1 87 ? 0.559 9.609 10.018 1.00 75.69 87 PHE A CA 1
ATOM 667 C C . PHE A 1 87 ? 1.939 10.174 9.682 1.00 75.69 87 PHE A C 1
ATOM 669 O O . PHE A 1 87 ? 2.058 11.132 8.903 1.00 75.69 87 PHE A O 1
ATOM 676 N N . ILE A 1 88 ? 2.973 9.565 10.260 1.00 65.94 88 ILE A N 1
ATOM 677 C CA . ILE A 1 88 ? 4.378 9.948 10.125 1.00 65.94 88 ILE A CA 1
ATOM 678 C C . ILE A 1 88 ? 5.185 8.722 9.681 1.00 65.94 88 ILE A C 1
ATOM 680 O O . ILE A 1 88 ? 5.005 7.632 10.208 1.00 65.94 88 ILE A O 1
ATOM 684 N N . MET A 1 89 ? 6.075 8.885 8.700 1.00 56.91 89 MET A N 1
ATOM 685 C CA . MET A 1 89 ? 6.933 7.790 8.217 1.00 56.91 89 MET A CA 1
ATOM 686 C C . MET A 1 89 ? 8.278 7.679 8.962 1.00 56.91 89 MET A C 1
ATOM 688 O O . MET A 1 89 ? 8.928 6.648 8.849 1.00 56.91 89 MET A O 1
ATOM 692 N N . TYR A 1 90 ? 8.701 8.704 9.716 1.00 49.97 90 TYR A N 1
ATOM 693 C CA . TYR A 1 90 ? 10.002 8.771 10.405 1.00 49.97 90 TYR A CA 1
ATOM 694 C C . TYR A 1 90 ? 9.895 9.458 11.779 1.00 49.97 90 TYR A C 1
ATOM 696 O O . TYR A 1 90 ? 8.935 10.183 12.032 1.00 49.97 90 TYR A O 1
ATOM 704 N N . GLU A 1 91 ? 10.868 9.237 12.669 1.00 40.38 91 GLU A N 1
ATOM 705 C CA . GLU A 1 91 ? 10.926 9.885 13.990 1.00 40.38 91 GLU A CA 1
ATOM 706 C C . GLU A 1 91 ? 10.932 11.426 13.918 1.00 40.38 91 GLU A C 1
ATOM 708 O O . GLU A 1 91 ? 11.266 12.043 12.905 1.00 40.38 91 GLU A O 1
ATOM 713 N N . SER A 1 92 ? 10.486 12.040 15.016 1.00 37.28 92 SER A N 1
ATOM 714 C CA . SER A 1 92 ? 10.054 13.435 15.130 1.00 37.28 92 SER A CA 1
ATOM 715 C C . SER A 1 92 ? 11.046 14.466 14.576 1.00 37.28 92 SER A C 1
ATOM 717 O O . SER A 1 92 ? 12.155 14.604 15.084 1.00 37.28 92 SER A O 1
ATOM 719 N N . GLY A 1 93 ? 10.590 15.266 13.606 1.00 42.72 93 GLY A N 1
ATOM 720 C CA . GLY A 1 93 ? 11.277 16.484 13.156 1.00 42.72 93 GLY A CA 1
ATOM 721 C C . GLY A 1 93 ? 11.087 16.814 11.676 1.00 42.72 93 GLY A C 1
ATOM 722 O O . GLY A 1 93 ? 11.207 17.973 11.288 1.00 42.72 93 GLY A O 1
ATOM 723 N N . SER A 1 94 ? 10.741 15.831 10.841 1.00 39.16 94 SER A N 1
ATOM 724 C CA . SER A 1 94 ? 10.692 16.012 9.385 1.00 39.16 94 SER A CA 1
ATOM 725 C C . SER A 1 94 ? 9.308 15.663 8.829 1.00 39.16 94 SER A C 1
ATOM 727 O O . SER A 1 94 ? 8.905 14.501 8.805 1.00 39.16 94 SER A O 1
ATOM 729 N N . LYS A 1 95 ? 8.563 16.671 8.349 1.00 42.31 95 LYS A N 1
ATOM 730 C CA . LYS A 1 95 ? 7.340 16.481 7.545 1.00 42.31 95 LYS A CA 1
ATOM 731 C C . LYS A 1 95 ? 7.737 16.006 6.147 1.00 42.31 95 LYS A C 1
ATOM 733 O O . LYS A 1 95 ? 7.750 16.773 5.194 1.00 42.31 95 LYS A O 1
ATOM 738 N N . VAL A 1 96 ? 8.124 14.747 6.052 1.00 46.16 96 VAL A N 1
ATOM 739 C CA . VAL A 1 96 ? 8.676 14.144 4.844 1.00 46.16 96 VAL A CA 1
ATOM 740 C C . VAL A 1 96 ? 7.740 13.027 4.409 1.00 46.16 96 VAL A C 1
ATOM 742 O O . VAL A 1 96 ? 7.531 12.072 5.159 1.00 46.16 96 VAL A O 1
ATOM 745 N N . LYS A 1 97 ? 7.151 13.152 3.217 1.00 52.31 97 LYS A N 1
ATOM 746 C CA . LYS A 1 97 ? 6.222 12.157 2.669 1.00 52.31 97 LYS A CA 1
ATOM 747 C C . LYS A 1 97 ? 6.511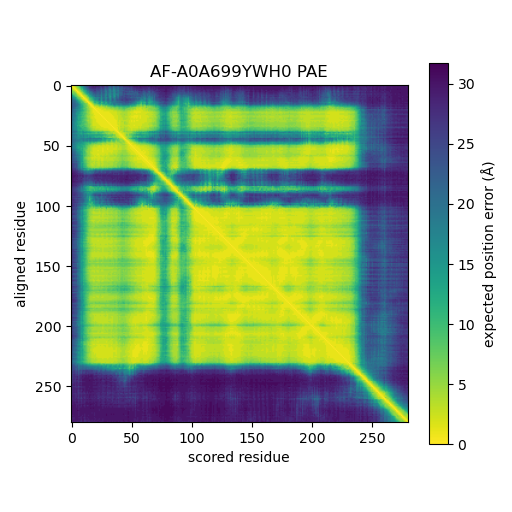 11.946 1.177 1.00 52.31 97 LYS A C 1
ATOM 749 O O . LYS A 1 97 ? 6.179 12.826 0.384 1.00 52.31 97 LYS A O 1
ATOM 754 N N . PRO A 1 98 ? 7.120 10.823 0.755 1.00 51.62 98 PRO A N 1
ATOM 755 C CA . PRO A 1 98 ? 7.026 10.406 -0.640 1.00 51.62 98 PRO A CA 1
ATOM 756 C C . PRO A 1 98 ? 5.551 10.126 -0.982 1.00 51.62 98 PRO A C 1
ATOM 758 O O . PRO A 1 98 ? 4.878 9.502 -0.161 1.00 51.62 98 PRO A O 1
ATOM 761 N N . PRO A 1 99 ? 5.027 10.560 -2.144 1.00 55.91 99 PRO A N 1
ATOM 762 C CA . PRO A 1 99 ? 3.627 10.364 -2.501 1.00 55.91 99 PRO A CA 1
ATOM 763 C C . PRO A 1 99 ? 3.312 8.868 -2.685 1.00 55.91 99 PRO A C 1
ATOM 765 O O . PRO A 1 99 ? 3.839 8.237 -3.610 1.00 55.91 99 PRO A O 1
ATOM 768 N N . PRO A 1 100 ? 2.442 8.287 -1.844 1.00 60.81 100 PRO A N 1
ATOM 769 C CA . PRO A 1 100 ? 1.871 6.976 -2.108 1.00 60.81 100 PRO A CA 1
ATOM 770 C C . PRO A 1 100 ? 0.970 7.021 -3.352 1.00 60.81 100 PRO A C 1
ATOM 772 O O . PRO A 1 100 ? 0.645 8.103 -3.846 1.00 60.81 100 PRO A O 1
ATOM 775 N N . ARG A 1 101 ? 0.586 5.858 -3.901 1.00 74.12 101 ARG A N 1
ATOM 776 C CA . ARG A 1 101 ? -0.390 5.757 -5.009 1.00 74.12 101 ARG A CA 1
ATOM 777 C C . ARG A 1 101 ? -1.657 6.568 -4.702 1.00 74.12 101 ARG A C 1
ATOM 779 O O . ARG A 1 101 ? -2.034 6.658 -3.543 1.00 74.12 101 ARG A O 1
ATOM 786 N N . GLU A 1 102 ? -2.337 7.105 -5.714 1.00 77.94 102 GLU A N 1
ATOM 787 C CA . GLU A 1 102 ? -3.601 7.852 -5.546 1.00 77.94 102 GLU A CA 1
ATOM 788 C C . GLU A 1 102 ? -4.615 7.111 -4.662 1.00 77.94 102 GLU A C 1
ATOM 790 O O . GLU A 1 102 ? -5.001 7.628 -3.620 1.00 77.94 102 GLU A O 1
ATOM 795 N N . LEU A 1 103 ? -4.906 5.842 -4.977 1.00 85.44 103 LEU A N 1
ATOM 796 C CA . LEU A 1 103 ? -5.736 4.969 -4.134 1.00 85.44 103 LEU A CA 1
ATOM 797 C C . LEU A 1 103 ? -5.260 4.934 -2.672 1.00 85.44 103 LEU A C 1
ATOM 799 O O . LEU A 1 103 ? -6.055 4.996 -1.741 1.00 85.44 103 LEU A O 1
ATOM 803 N N . MET A 1 104 ? -3.952 4.839 -2.450 1.00 89.06 104 MET A N 1
ATOM 804 C CA . MET A 1 104 ? -3.398 4.812 -1.102 1.00 89.06 104 MET A CA 1
ATOM 805 C C . MET A 1 104 ? -3.518 6.172 -0.397 1.00 89.06 104 MET A C 1
ATOM 807 O O . MET A 1 104 ? -3.772 6.181 0.803 1.00 89.06 104 MET A O 1
ATOM 811 N N . ASN A 1 105 ? -3.405 7.299 -1.109 1.00 85.25 105 ASN A N 1
ATOM 812 C CA . ASN A 1 105 ? -3.660 8.629 -0.543 1.00 85.25 105 ASN A CA 1
ATOM 813 C C . ASN A 1 105 ? -5.107 8.768 -0.057 1.00 85.25 105 ASN A C 1
ATOM 815 O O . ASN A 1 105 ? -5.326 9.253 1.054 1.00 85.25 105 ASN A O 1
ATOM 819 N N . ASP A 1 106 ? -6.073 8.294 -0.843 1.00 88.94 106 ASP A N 1
ATOM 820 C CA . ASP A 1 106 ? -7.492 8.346 -0.478 1.00 88.94 106 ASP A CA 1
ATOM 821 C C . ASP A 1 106 ? -7.782 7.479 0.751 1.00 88.94 106 ASP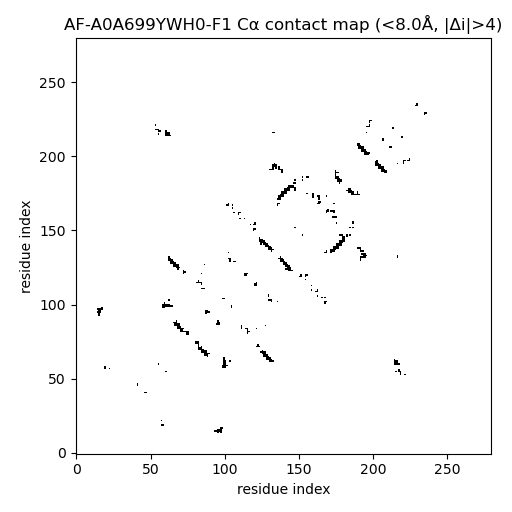 A C 1
ATOM 823 O O . ASP A 1 106 ? -8.421 7.929 1.708 1.00 88.94 106 ASP A O 1
ATOM 827 N N . LEU A 1 107 ? -7.239 6.255 0.774 1.00 92.94 107 LEU A N 1
ATOM 828 C CA . LEU A 1 107 ? -7.319 5.371 1.938 1.00 92.94 107 LEU A CA 1
ATOM 829 C C . LEU A 1 107 ? -6.692 6.029 3.173 1.00 92.94 107 LEU A C 1
ATOM 831 O O . LEU A 1 107 ? -7.290 6.010 4.247 1.00 92.94 107 LEU A O 1
ATOM 835 N N . MET A 1 108 ? -5.512 6.636 3.036 1.00 90.31 108 MET A N 1
ATOM 836 C CA . MET A 1 108 ? -4.845 7.336 4.134 1.00 90.31 108 MET A CA 1
ATOM 837 C C . MET A 1 108 ? -5.699 8.476 4.686 1.00 90.31 108 MET A C 1
ATOM 839 O O . MET A 1 108 ? -5.867 8.564 5.903 1.00 90.31 108 MET A O 1
ATOM 843 N N . GLY A 1 109 ? -6.255 9.323 3.817 1.00 88.88 109 GLY A N 1
ATOM 844 C CA . GLY A 1 109 ? -7.117 10.432 4.225 1.00 88.88 109 GLY A CA 1
ATOM 845 C C . GLY A 1 109 ? -8.352 9.951 4.987 1.00 88.88 109 GLY A C 1
ATOM 846 O O . GLY A 1 109 ? -8.661 10.469 6.061 1.00 88.88 109 GLY A O 1
ATOM 847 N N . ALA A 1 110 ? -9.011 8.906 4.485 1.00 92.19 110 ALA A N 1
ATOM 848 C CA . ALA A 1 110 ? -10.209 8.353 5.106 1.00 92.19 110 ALA A CA 1
ATOM 849 C C . ALA A 1 110 ? -9.928 7.651 6.446 1.00 92.19 110 ALA A C 1
ATOM 851 O O . ALA A 1 110 ? -10.662 7.862 7.412 1.00 92.19 110 ALA A O 1
ATOM 852 N N . VAL A 1 111 ? -8.852 6.859 6.547 1.00 94.44 111 VAL A N 1
ATOM 853 C CA . VAL A 1 111 ? -8.466 6.215 7.818 1.00 94.44 111 VAL A CA 1
ATOM 854 C C . VAL A 1 111 ? -8.066 7.264 8.855 1.00 94.44 111 VAL A C 1
ATOM 856 O O . VAL A 1 111 ? -8.416 7.124 10.027 1.00 94.44 111 VAL A O 1
ATOM 859 N N . LEU A 1 112 ? -7.380 8.336 8.444 1.00 90.31 112 LEU A N 1
ATOM 860 C CA . LEU A 1 112 ? -7.031 9.438 9.338 1.00 90.31 112 LEU A CA 1
ATOM 861 C C . LEU A 1 112 ? -8.276 10.171 9.854 1.00 90.31 112 LEU A C 1
ATOM 863 O O . LEU A 1 112 ? -8.395 10.417 11.054 1.00 90.31 112 LEU A O 1
ATOM 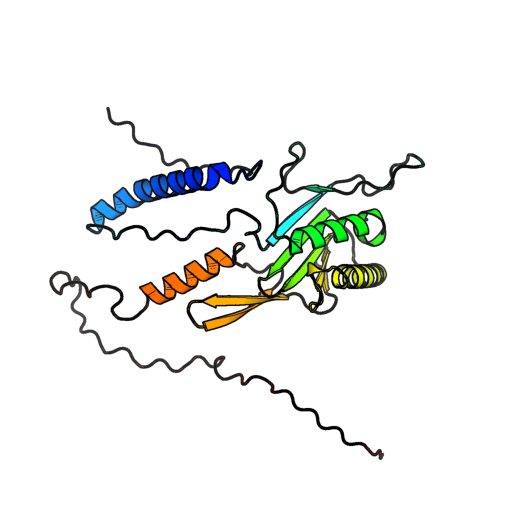867 N N . ALA A 1 113 ? -9.225 10.477 8.966 1.00 90.12 113 ALA A N 1
ATOM 868 C CA . ALA A 1 113 ? -10.498 11.085 9.342 1.00 90.12 113 ALA A CA 1
ATOM 869 C C . ALA A 1 113 ? -11.281 10.200 10.330 1.00 90.12 113 ALA A C 1
ATOM 871 O O . ALA A 1 113 ? -11.826 10.699 11.320 1.00 90.12 113 ALA A O 1
ATOM 872 N N . GLU A 1 114 ? -11.279 8.880 10.122 1.00 92.44 114 GLU A N 1
ATOM 873 C CA . GLU A 1 114 ? -11.909 7.947 11.056 1.00 92.44 114 GLU A CA 1
ATOM 874 C C . GLU A 1 114 ? -11.195 7.907 12.405 1.00 92.44 114 GLU A C 1
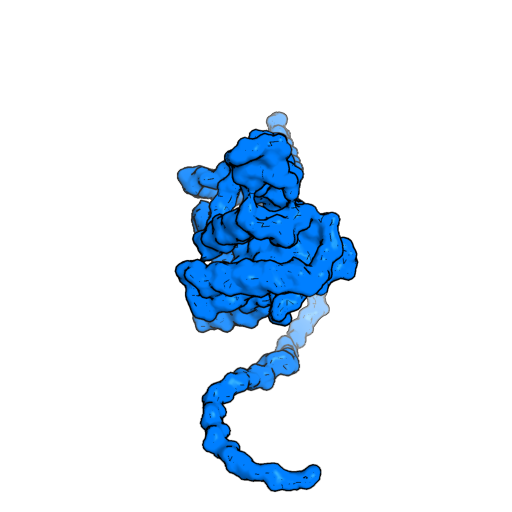ATOM 876 O O . GLU A 1 114 ? -11.844 7.975 13.444 1.00 92.44 114 GLU A O 1
ATOM 881 N N . ALA A 1 115 ? -9.863 7.846 12.421 1.00 90.56 115 ALA A N 1
ATOM 882 C CA . ALA A 1 115 ? -9.096 7.867 13.663 1.00 90.56 115 ALA A CA 1
ATOM 883 C C . ALA A 1 115 ? -9.322 9.172 14.455 1.00 90.56 115 ALA A C 1
ATOM 885 O O . ALA A 1 115 ? -9.326 9.173 15.686 1.00 90.56 115 ALA A O 1
ATOM 886 N N . ASN A 1 116 ? -9.576 10.297 13.790 1.00 86.50 116 ASN A N 1
ATOM 887 C CA . ASN A 1 116 ? -9.879 11.548 14.487 1.00 86.50 116 ASN A CA 1
ATOM 888 C C . ASN A 1 116 ? -11.309 11.594 15.056 1.00 86.50 116 ASN A C 1
ATOM 890 O O . ASN A 1 116 ? -11.533 12.221 16.094 1.00 86.50 116 ASN A O 1
ATOM 894 N N . THR A 1 117 ? -12.258 10.861 14.471 1.00 89.56 117 THR A N 1
ATOM 895 C CA . THR A 1 117 ? -13.677 10.883 14.878 1.00 89.56 117 THR A CA 1
ATOM 896 C C . THR A 1 117 ? -14.112 9.693 15.739 1.00 89.56 117 THR A C 1
ATOM 898 O O . THR A 1 117 ? -15.025 9.837 16.548 1.00 89.56 117 THR A O 1
ATOM 901 N N . SER A 1 118 ? -13.439 8.544 15.643 1.00 91.81 118 SER A N 1
ATOM 902 C CA . SER A 1 118 ? -13.769 7.307 16.357 1.00 91.81 118 SER A CA 1
ATOM 903 C C . SER A 1 118 ? -12.746 6.998 17.459 1.00 91.81 118 SER A C 1
ATOM 905 O O . SER A 1 118 ? -11.633 6.548 17.165 1.00 91.81 118 SER A O 1
ATOM 907 N N . PRO A 1 119 ? -13.094 7.173 18.752 1.00 90.62 119 PRO A N 1
ATOM 908 C CA . PRO A 1 119 ? -12.211 6.813 19.862 1.00 90.62 119 PRO A CA 1
ATOM 909 C C . PRO A 1 119 ? -11.799 5.336 19.850 1.00 90.62 119 PRO A C 1
ATOM 911 O O . PRO A 1 119 ? -10.660 5.018 20.183 1.00 90.62 119 PRO A O 1
ATOM 914 N N . ILE A 1 120 ? -12.692 4.443 19.404 1.00 94.62 120 ILE A N 1
ATOM 915 C CA . ILE A 1 120 ? -12.436 2.997 19.325 1.00 94.62 120 ILE A CA 1
ATOM 916 C C . ILE A 1 120 ? -11.303 2.703 18.333 1.00 94.62 120 ILE A C 1
ATOM 918 O O . ILE A 1 120 ? -10.406 1.919 18.655 1.00 94.62 120 ILE A O 1
ATOM 922 N N . ILE A 1 121 ? -11.308 3.355 17.163 1.00 95.25 121 ILE A N 1
ATOM 923 C CA . ILE A 1 121 ? -10.245 3.215 16.157 1.00 95.25 121 ILE A CA 1
ATOM 924 C C . ILE A 1 121 ? -8.967 3.937 16.592 1.00 95.25 121 ILE A C 1
ATOM 926 O O . ILE A 1 121 ? -7.880 3.419 16.343 1.00 95.25 121 ILE A O 1
ATOM 930 N N . ARG A 1 122 ? -9.081 5.093 17.257 1.00 92.06 122 ARG A N 1
ATOM 931 C CA . ARG A 1 122 ? -7.944 5.929 17.676 1.00 92.06 122 ARG A CA 1
ATOM 932 C C . ARG A 1 122 ? -7.120 5.343 18.807 1.00 92.06 122 ARG A C 1
ATOM 934 O O . ARG A 1 122 ? -5.894 5.423 18.806 1.00 92.06 122 ARG A O 1
ATOM 941 N N . GLU A 1 123 ? -7.798 4.888 19.852 1.00 90.88 123 GLU A N 1
ATOM 942 C CA . GLU A 1 123 ? -7.159 4.645 21.134 1.00 90.88 123 GLU A CA 1
ATOM 943 C C . GLU A 1 123 ? -6.088 3.559 21.003 1.00 90.88 123 GLU A C 1
ATOM 945 O O . GLU A 1 123 ? -6.372 2.436 20.583 1.00 90.88 123 GLU A O 1
ATOM 950 N N . ARG A 1 124 ? -4.855 3.905 21.401 1.00 91.56 124 ARG A N 1
ATOM 951 C CA . ARG A 1 124 ? -3.671 3.032 21.347 1.00 91.56 124 ARG A CA 1
ATOM 952 C C . ARG A 1 124 ? -3.309 2.543 19.935 1.00 91.56 124 ARG A C 1
ATOM 954 O O . ARG A 1 124 ? -2.531 1.595 19.835 1.00 91.56 124 ARG A O 1
ATOM 961 N N . LEU A 1 125 ? -3.830 3.164 18.874 1.00 93.06 125 LEU A N 1
ATOM 962 C CA . LEU A 1 125 ? -3.348 2.964 17.507 1.00 93.06 125 LEU A CA 1
ATOM 963 C C . LEU A 1 125 ? -1.948 3.575 17.396 1.00 93.06 125 LEU A C 1
ATOM 965 O O . LEU A 1 125 ? -1.777 4.753 17.707 1.00 93.06 125 LEU A O 1
ATOM 969 N N . PHE A 1 126 ? -0.956 2.789 16.983 1.00 89.88 126 PHE A N 1
ATOM 970 C CA . PHE A 1 126 ? 0.429 3.269 16.888 1.00 89.88 126 PHE A CA 1
ATOM 971 C C . PHE A 1 126 ? 1.032 3.128 15.491 1.00 89.88 126 PHE A C 1
ATOM 973 O O . PHE A 1 126 ? 2.004 3.815 15.192 1.00 89.88 126 PHE A O 1
ATOM 980 N N . GLN A 1 127 ? 0.477 2.273 14.630 1.00 92.75 127 GLN A N 1
ATOM 981 C CA . GLN A 1 127 ? 0.941 2.112 13.254 1.00 92.75 127 GLN A CA 1
ATOM 982 C C . GLN A 1 127 ? -0.225 1.741 12.330 1.00 92.75 127 GLN A C 1
ATOM 984 O O . GLN A 1 127 ? -1.143 1.022 12.731 1.00 92.75 127 GLN A O 1
ATOM 989 N N . VAL A 1 128 ? -0.181 2.230 11.090 1.00 95.31 128 VAL A N 1
ATOM 990 C CA . VAL A 1 128 ? -1.094 1.843 10.011 1.00 95.31 128 VAL A CA 1
ATOM 991 C C . VAL A 1 128 ? -0.289 1.433 8.785 1.00 95.31 128 VAL A C 1
ATOM 993 O O . VAL A 1 128 ? 0.568 2.186 8.320 1.00 95.31 128 VAL A O 1
ATOM 996 N N . ASN A 1 129 ? -0.601 0.259 8.238 1.00 95.69 129 ASN A N 1
ATOM 997 C CA . ASN A 1 129 ? -0.009 -0.231 7.000 1.00 95.69 129 ASN A CA 1
ATOM 998 C C . ASN A 1 129 ? -1.062 -0.226 5.900 1.00 95.69 129 ASN A C 1
ATOM 1000 O O . ASN A 1 129 ? -2.144 -0.790 6.063 1.00 95.69 129 ASN A O 1
ATOM 1004 N N . PHE A 1 130 ? -0.718 0.371 4.769 1.00 95.50 130 PHE A N 1
ATOM 1005 C CA . PHE A 1 130 ? -1.536 0.389 3.570 1.00 95.50 130 PHE A CA 1
ATOM 1006 C C . PHE A 1 130 ? -0.893 -0.492 2.518 1.00 95.50 130 PHE A C 1
ATOM 1008 O O . PHE A 1 130 ? 0.313 -0.407 2.264 1.00 95.50 130 PHE A O 1
ATOM 1015 N N . HIS A 1 131 ? -1.712 -1.315 1.883 1.00 97.00 131 HIS A N 1
ATOM 1016 C CA . HIS A 1 131 ? -1.283 -2.199 0.819 1.00 97.00 131 HIS A CA 1
ATOM 1017 C C . HIS A 1 131 ? -2.329 -2.160 -0.287 1.00 97.00 131 HIS A C 1
ATOM 1019 O O . HIS A 1 131 ? -3.489 -2.500 -0.072 1.00 97.00 131 HIS A O 1
ATOM 1025 N N . THR A 1 132 ? -1.909 -1.733 -1.470 1.00 96.25 132 THR A N 1
ATOM 1026 C CA . THR A 1 132 ? -2.739 -1.627 -2.673 1.00 96.25 132 THR A CA 1
ATOM 1027 C C . THR A 1 132 ? -2.152 -2.476 -3.790 1.00 96.25 132 THR A C 1
ATOM 1029 O O . THR A 1 132 ? -0.937 -2.647 -3.839 1.00 96.25 132 THR A O 1
ATOM 1032 N N . ALA A 1 133 ? -2.986 -2.942 -4.707 1.00 95.50 133 ALA A N 1
ATOM 1033 C CA . ALA A 1 133 ? -2.577 -3.654 -5.912 1.00 95.50 133 ALA A CA 1
ATOM 1034 C C . ALA A 1 133 ? -2.913 -2.848 -7.183 1.00 95.50 133 ALA A C 1
ATOM 1036 O O . ALA A 1 133 ? -3.741 -1.931 -7.153 1.00 95.50 133 ALA A O 1
ATOM 1037 N N . LEU A 1 134 ? -2.305 -3.201 -8.320 1.00 94.31 134 LEU A N 1
ATOM 1038 C CA . LEU A 1 134 ? -2.690 -2.683 -9.639 1.00 94.31 134 LEU A CA 1
ATOM 1039 C C . LEU A 1 134 ? -4.135 -3.031 -9.993 1.00 94.31 134 LEU A C 1
ATOM 1041 O O . LEU A 1 134 ? -4.790 -2.246 -10.672 1.00 94.31 134 LEU A O 1
ATOM 1045 N N . SER A 1 135 ? -4.628 -4.161 -9.485 1.00 94.38 135 SER A N 1
ATOM 1046 C CA . SER A 1 135 ? -6.002 -4.628 -9.678 1.00 94.38 135 SER A CA 1
ATOM 1047 C C . SER A 1 135 ? -7.073 -3.717 -9.065 1.00 94.38 135 SER A C 1
ATOM 1049 O O . SER A 1 135 ? -8.243 -3.941 -9.340 1.00 94.38 135 SER A O 1
ATOM 1051 N N . GLY A 1 136 ? -6.693 -2.759 -8.208 1.00 93.00 136 GLY A N 1
ATOM 1052 C CA . GLY A 1 136 ? -7.611 -1.959 -7.388 1.00 93.00 136 GLY A CA 1
ATOM 1053 C C . GLY A 1 136 ? -7.912 -2.566 -6.012 1.00 93.00 136 GLY A C 1
ATOM 1054 O O . GLY A 1 136 ? -8.399 -1.863 -5.126 1.00 93.00 136 GLY A O 1
ATOM 1055 N N . ASP A 1 137 ? -7.557 -3.835 -5.783 1.00 96.38 137 ASP A N 1
ATOM 1056 C CA . ASP A 1 137 ? -7.717 -4.483 -4.481 1.00 96.38 137 ASP A CA 1
ATOM 1057 C C . ASP A 1 137 ? -6.791 -3.855 -3.425 1.00 96.38 137 ASP A C 1
ATOM 1059 O O . ASP A 1 137 ? -5.662 -3.433 -3.715 1.00 96.38 137 ASP A O 1
ATOM 1063 N N . CYS A 1 138 ? -7.266 -3.766 -2.184 1.00 97.06 138 CYS A N 1
ATOM 1064 C CA . CYS A 1 138 ? -6.540 -3.077 -1.126 1.00 97.06 138 CYS A CA 1
ATOM 1065 C C . CYS A 1 138 ? -6.844 -3.614 0.273 1.00 97.06 138 CYS A C 1
ATOM 1067 O O . CYS A 1 138 ? -7.920 -4.142 0.562 1.00 97.06 138 CYS A O 1
ATOM 1069 N N . MET A 1 139 ? -5.873 -3.446 1.167 1.00 97.81 139 MET A N 1
ATOM 1070 C CA . MET A 1 139 ? -6.017 -3.746 2.583 1.00 97.81 139 MET A CA 1
ATOM 1071 C C . MET A 1 139 ? -5.344 -2.688 3.457 1.00 97.81 139 MET A C 1
ATOM 1073 O O . MET A 1 139 ? -4.304 -2.120 3.109 1.00 97.81 139 MET A O 1
ATOM 1077 N N . VAL A 1 140 ? -5.943 -2.456 4.621 1.00 98.00 140 VAL A N 1
ATOM 1078 C CA . VAL A 1 140 ? -5.452 -1.565 5.670 1.00 98.00 140 VAL A CA 1
ATOM 1079 C C . VAL A 1 140 ? -5.238 -2.385 6.936 1.00 98.00 140 VAL A C 1
ATOM 1081 O O . VAL A 1 140 ? -6.163 -3.008 7.455 1.00 98.00 140 VAL A O 1
ATOM 1084 N N . THR A 1 141 ? -4.016 -2.373 7.457 1.00 98.50 141 THR A N 1
ATOM 1085 C CA . THR A 1 141 ? -3.691 -3.005 8.738 1.00 98.50 141 THR A CA 1
ATOM 1086 C C . THR A 1 141 ? -3.528 -1.941 9.811 1.00 98.50 141 THR A C 1
ATOM 1088 O O . THR A 1 141 ? -2.673 -1.069 9.694 1.00 98.50 141 THR A O 1
ATOM 1091 N N . LEU A 1 142 ? -4.337 -2.025 10.860 1.00 98.00 142 LEU A N 1
ATOM 1092 C CA . LEU A 1 142 ? -4.322 -1.144 12.022 1.00 98.00 142 LEU A CA 1
ATOM 1093 C C . LEU A 1 142 ? -3.616 -1.865 13.178 1.00 98.00 142 LEU A C 1
ATOM 1095 O O . LEU A 1 142 ? -4.056 -2.939 13.596 1.00 98.00 142 LEU A O 1
ATOM 1099 N N . VAL A 1 143 ? -2.522 -1.301 13.688 1.00 97.50 143 VAL A N 1
ATOM 1100 C CA . VAL A 1 143 ? -1.672 -1.940 14.704 1.00 97.50 143 VAL A CA 1
ATOM 1101 C C . VAL A 1 143 ? -1.770 -1.197 16.038 1.00 97.50 143 VAL A C 1
ATOM 1103 O O . VAL A 1 143 ? -1.610 0.026 16.105 1.00 97.50 143 VAL A O 1
ATOM 1106 N N . TYR A 1 144 ? -2.031 -1.946 17.110 1.00 96.38 144 TYR A N 1
ATOM 1107 C CA . TYR A 1 144 ? -2.450 -1.412 18.403 1.00 96.38 144 TYR A CA 1
ATOM 1108 C C . TYR A 1 144 ? -1.598 -1.870 19.590 1.00 96.38 144 TYR A C 1
ATOM 1110 O O . TYR A 1 144 ? -1.105 -2.996 19.648 1.00 96.38 144 TYR A O 1
ATOM 1118 N N . HIS A 1 145 ? -1.558 -1.015 20.614 1.00 95.00 145 HIS A N 1
ATOM 1119 C CA . HIS A 1 145 ? -1.142 -1.337 21.983 1.00 95.00 145 HIS A CA 1
ATOM 1120 C C . HIS A 1 145 ? -2.353 -1.564 22.914 1.00 95.00 145 HIS A C 1
ATOM 1122 O O . HIS A 1 145 ? -2.375 -1.080 24.047 1.00 95.00 145 HIS A O 1
ATOM 1128 N N . LYS A 1 146 ? -3.385 -2.269 22.431 1.00 94.44 146 LYS A N 1
ATOM 1129 C CA . LYS A 1 146 ? -4.558 -2.724 23.207 1.00 94.44 146 LYS A CA 1
ATOM 1130 C C . LYS A 1 146 ? -5.120 -4.025 22.635 1.00 94.44 146 LYS A C 1
ATOM 1132 O O . LYS A 1 146 ? -4.837 -4.338 21.482 1.00 94.44 146 LYS A O 1
ATOM 1137 N N . GLN A 1 147 ? -5.887 -4.782 23.417 1.00 97.44 147 GLN A N 1
ATOM 1138 C CA . GLN A 1 147 ? -6.649 -5.917 22.880 1.00 97.44 147 GLN A CA 1
ATOM 1139 C C . GLN A 1 147 ? -7.776 -5.414 21.973 1.00 97.44 147 GLN A C 1
ATOM 1141 O O . GLN A 1 147 ? -8.303 -4.321 22.185 1.00 97.44 147 GLN A O 1
ATOM 1146 N N . LEU A 1 148 ? -8.110 -6.206 20.960 1.00 98.12 148 LEU A N 1
ATOM 1147 C CA . LEU A 1 148 ? -9.167 -5.913 19.997 1.00 98.12 148 LEU A CA 1
ATOM 1148 C C . LEU A 1 148 ? -10.359 -6.824 20.292 1.00 98.12 148 LEU A C 1
ATOM 1150 O O . LEU A 1 148 ? -10.254 -8.044 20.163 1.00 98.12 148 LEU A O 1
ATOM 1154 N N . ASP A 1 149 ? -11.461 -6.234 20.728 1.00 97.44 149 ASP A N 1
ATOM 1155 C CA . ASP A 1 149 ? -12.702 -6.913 21.093 1.00 97.44 149 ASP A CA 1
ATOM 1156 C C . ASP A 1 149 ? -13.761 -6.784 19.983 1.00 97.44 149 ASP A C 1
ATOM 1158 O O . ASP A 1 149 ? -13.478 -6.331 18.868 1.00 97.44 149 ASP A O 1
ATOM 1162 N N . ASP A 1 150 ? -14.989 -7.218 20.266 1.00 98.06 150 ASP A N 1
ATOM 1163 C CA . ASP A 1 150 ? -16.089 -7.134 19.303 1.00 98.06 150 ASP A CA 1
ATOM 1164 C C . ASP A 1 150 ? -16.521 -5.682 19.037 1.00 98.06 150 ASP A C 1
ATOM 1166 O O . ASP A 1 150 ? -16.868 -5.352 17.904 1.00 98.06 150 ASP A O 1
ATOM 1170 N N . VAL A 1 151 ? -16.360 -4.779 20.012 1.00 97.94 151 VAL A N 1
ATOM 1171 C CA . VAL A 1 151 ? -16.580 -3.334 19.825 1.00 97.94 151 VAL A CA 1
ATOM 1172 C C . VAL A 1 151 ? -15.593 -2.766 18.798 1.00 97.94 151 VAL A C 1
ATOM 1174 O O . VAL A 1 151 ? -15.970 -1.979 17.923 1.00 97.94 151 VAL A O 1
ATOM 1177 N N . TRP A 1 152 ? -14.327 -3.196 18.837 1.00 98.31 152 TRP A N 1
ATOM 1178 C CA . TRP A 1 152 ? -13.360 -2.852 17.795 1.00 98.31 152 TRP A CA 1
ATOM 1179 C C . TRP A 1 152 ? -13.756 -3.418 16.426 1.00 98.31 152 TRP A C 1
ATOM 1181 O O . TRP A 1 152 ? -13.636 -2.706 15.426 1.00 98.31 152 TRP A O 1
ATOM 1191 N N . LYS A 1 153 ? -14.255 -4.661 16.355 1.00 98.31 153 LYS A N 1
ATOM 1192 C CA . LYS A 1 153 ? -14.696 -5.263 15.082 1.00 98.31 153 LYS A CA 1
ATOM 1193 C C . LYS A 1 153 ? -15.845 -4.482 14.449 1.00 98.31 153 LYS A C 1
ATOM 1195 O O . LYS A 1 153 ? -15.804 -4.238 13.245 1.00 98.31 153 LYS A O 1
ATOM 1200 N N . GLU A 1 154 ? -16.828 -4.048 15.233 1.00 98.31 154 GLU A N 1
ATOM 1201 C CA . GLU A 1 154 ? -17.934 -3.212 14.749 1.00 98.31 154 GLU A CA 1
ATOM 1202 C C . GLU A 1 154 ? -17.436 -1.865 14.210 1.00 98.31 154 GLU A C 1
ATOM 1204 O O . GLU A 1 154 ? -17.803 -1.447 13.107 1.00 98.31 154 GLU A O 1
ATOM 1209 N N . ALA A 1 155 ? -16.525 -1.206 14.932 1.00 98.06 155 ALA A N 1
ATOM 1210 C CA . ALA A 1 155 ? -15.901 0.027 14.460 1.00 98.06 155 ALA A CA 1
ATOM 1211 C C . ALA A 1 155 ? -15.089 -0.192 13.168 1.00 98.06 155 ALA A C 1
ATOM 1213 O O . ALA A 1 155 ? -15.140 0.633 12.253 1.00 98.06 155 ALA A O 1
ATOM 1214 N N . ALA A 1 156 ? -14.379 -1.317 13.058 1.00 98.25 156 ALA A N 1
ATOM 1215 C CA . ALA A 1 156 ? -13.642 -1.690 11.857 1.00 98.25 156 ALA A CA 1
ATOM 1216 C C . ALA A 1 156 ? -14.580 -1.990 10.674 1.00 98.25 156 ALA A C 1
ATOM 1218 O O . ALA A 1 156 ? -14.281 -1.589 9.552 1.00 98.25 156 ALA A O 1
ATOM 1219 N N . LEU A 1 157 ? -15.739 -2.621 10.893 1.00 98.25 157 LEU A N 1
ATOM 1220 C CA . LEU A 1 157 ? -16.758 -2.814 9.853 1.00 98.25 157 LEU A CA 1
ATOM 1221 C C . LEU A 1 157 ? -17.287 -1.473 9.327 1.00 98.25 157 LEU A C 1
ATOM 1223 O O . LEU A 1 157 ? -17.400 -1.293 8.111 1.00 98.25 157 LEU A O 1
ATOM 1227 N N . ASN A 1 158 ? -17.533 -0.514 10.221 1.00 97.81 158 ASN A N 1
ATOM 1228 C CA . ASN A 1 158 ? -17.945 0.839 9.844 1.00 97.81 158 ASN A CA 1
ATOM 1229 C C . ASN A 1 158 ? -16.860 1.565 9.038 1.00 97.81 158 ASN A C 1
ATOM 1231 O O . ASN A 1 158 ? -17.164 2.178 8.010 1.00 97.81 158 ASN A O 1
ATOM 1235 N N . LEU A 1 159 ? -15.593 1.455 9.452 1.00 98.06 159 LEU A N 1
ATOM 1236 C CA . LEU A 1 159 ? -14.469 1.979 8.679 1.00 98.06 159 LEU A CA 1
ATOM 1237 C C . LEU A 1 159 ? -14.406 1.319 7.296 1.00 98.06 159 LEU A C 1
ATOM 1239 O O . LEU A 1 159 ? -14.326 2.029 6.298 1.00 98.06 159 LEU A O 1
ATOM 1243 N N . ARG A 1 160 ? -14.527 -0.010 7.199 1.00 97.94 160 ARG A N 1
ATOM 1244 C CA . ARG A 1 160 ? -14.529 -0.724 5.911 1.00 97.94 160 ARG A CA 1
ATOM 1245 C C . ARG A 1 160 ? -15.627 -0.208 4.986 1.00 97.94 160 ARG A C 1
ATOM 1247 O O . ARG A 1 160 ? -15.362 0.046 3.814 1.00 97.94 160 ARG A O 1
ATOM 1254 N N . ALA A 1 161 ? -16.832 -0.007 5.513 1.00 96.69 161 ALA A N 1
ATOM 1255 C CA . ALA A 1 161 ? -17.951 0.533 4.749 1.00 96.69 161 ALA A CA 1
ATOM 1256 C C . ALA A 1 161 ? -17.691 1.968 4.257 1.00 96.69 161 ALA A C 1
ATOM 1258 O O . ALA A 1 161 ? -18.097 2.312 3.150 1.00 96.69 161 ALA A O 1
ATOM 1259 N N . LYS A 1 162 ? -17.005 2.806 5.046 1.00 95.88 162 LYS A N 1
ATOM 1260 C CA . LYS A 1 162 ? -16.576 4.149 4.617 1.00 95.88 162 LYS A CA 1
ATOM 1261 C C . LYS A 1 162 ? -15.512 4.069 3.523 1.00 95.88 162 LYS A C 1
ATOM 1263 O O . LYS A 1 162 ? -15.646 4.745 2.508 1.00 95.88 162 LYS A O 1
ATOM 1268 N N . LEU A 1 163 ? -14.507 3.206 3.690 1.00 96.19 163 LEU A N 1
ATOM 1269 C CA . LEU A 1 163 ? -13.456 3.005 2.690 1.00 96.19 163 LEU A CA 1
ATOM 1270 C C . LEU A 1 163 ? -14.014 2.468 1.371 1.00 96.19 163 LEU A C 1
ATOM 1272 O O . LEU A 1 163 ? -13.550 2.894 0.325 1.00 96.19 163 LEU A O 1
ATOM 1276 N N . GLY A 1 164 ? -15.011 1.579 1.399 1.00 95.44 164 GLY A N 1
ATOM 1277 C CA . GLY A 1 164 ? -15.658 1.042 0.194 1.00 95.44 164 GLY A CA 1
ATOM 1278 C C . GLY A 1 164 ? -16.526 2.046 -0.576 1.00 95.44 164 GLY A C 1
ATOM 1279 O O . GLY A 1 164 ? -16.972 1.744 -1.676 1.00 95.44 164 GLY A O 1
ATOM 1280 N N . LYS A 1 165 ? -16.779 3.237 -0.016 1.00 94.69 165 LYS A N 1
ATOM 1281 C CA . LYS A 1 165 ? -17.513 4.327 -0.685 1.00 94.69 165 LYS A CA 1
ATOM 1282 C C . LYS A 1 165 ? -16.592 5.343 -1.362 1.00 94.69 165 LYS A C 1
ATOM 1284 O O . LYS A 1 165 ? -17.088 6.292 -1.966 1.00 94.69 165 LYS A O 1
ATOM 1289 N N . LEU A 1 166 ? -15.275 5.196 -1.225 1.00 91.56 166 LEU A N 1
ATOM 1290 C CA . LEU A 1 166 ? -14.324 6.096 -1.869 1.00 91.56 166 LEU A CA 1
ATOM 1291 C C . LEU A 1 166 ? -14.338 5.862 -3.387 1.00 91.56 166 LEU A C 1
ATOM 1293 O O . LEU A 1 166 ? -14.408 4.710 -3.813 1.00 91.56 166 LEU A O 1
ATOM 1297 N N . PRO A 1 167 ? -14.205 6.913 -4.216 1.00 89.12 167 PRO A N 1
ATOM 1298 C CA . PRO A 1 167 ? -14.126 6.751 -5.667 1.00 89.12 167 PRO A CA 1
ATOM 1299 C C . PRO A 1 167 ? -13.053 5.745 -6.104 1.00 89.12 167 PRO A C 1
ATOM 1301 O O . PRO A 1 167 ? -13.302 4.917 -6.974 1.00 89.12 167 PRO A O 1
ATOM 1304 N N . ALA A 1 168 ? -11.887 5.762 -5.448 1.00 82.81 168 ALA A N 1
ATOM 1305 C CA . ALA A 1 168 ? -10.764 4.888 -5.776 1.00 82.81 168 ALA A CA 1
ATOM 1306 C C . ALA A 1 168 ? -10.990 3.398 -5.457 1.00 82.81 168 ALA A C 1
ATOM 1308 O O . ALA A 1 168 ? -10.243 2.556 -5.948 1.00 82.81 168 ALA A O 1
ATOM 1309 N N . THR A 1 169 ? -11.986 3.060 -4.635 1.00 90.44 169 THR A N 1
ATOM 1310 C CA . THR A 1 169 ? -12.289 1.680 -4.223 1.00 90.44 169 THR A CA 1
ATOM 1311 C C . THR A 1 169 ? -13.606 1.172 -4.803 1.00 90.44 169 THR A C 1
ATOM 1313 O O . THR A 1 169 ? -14.005 0.055 -4.485 1.00 90.44 169 THR A O 1
ATOM 1316 N N . LEU A 1 170 ? -14.286 1.943 -5.660 1.00 88.25 170 LEU A N 1
ATOM 1317 C CA . LEU A 1 170 ? -15.516 1.491 -6.311 1.00 88.25 170 LEU A CA 1
ATOM 1318 C C . LEU A 1 170 ? -15.264 0.183 -7.075 1.00 88.25 170 LEU A C 1
ATOM 1320 O O . LEU A 1 170 ? -14.324 0.077 -7.857 1.00 88.25 170 LEU A O 1
ATOM 1324 N N . GLY A 1 171 ? -16.101 -0.825 -6.823 1.00 90.38 171 GLY A N 1
ATOM 1325 C CA . GLY A 1 171 ? -15.931 -2.176 -7.376 1.00 90.38 171 GLY A CA 1
ATOM 1326 C C . GLY A 1 171 ? -15.003 -3.091 -6.566 1.00 90.38 171 GLY A C 1
ATOM 1327 O O . GLY A 1 171 ? -14.915 -4.281 -6.860 1.00 90.38 171 GLY A O 1
ATOM 1328 N N . HIS A 1 172 ? -14.372 -2.583 -5.507 1.00 92.94 172 HIS A N 1
ATOM 1329 C CA . HIS A 1 172 ? -13.533 -3.351 -4.592 1.00 92.94 172 HIS A CA 1
ATOM 1330 C C . HIS A 1 172 ? -14.043 -3.223 -3.155 1.00 92.94 172 HIS A C 1
ATOM 1332 O O . HIS A 1 172 ? -14.612 -2.215 -2.750 1.00 92.94 172 HIS A O 1
ATOM 1338 N N . THR A 1 173 ? -13.829 -4.262 -2.349 1.00 95.25 173 THR A N 1
ATOM 1339 C CA . THR A 1 173 ? -14.097 -4.206 -0.906 1.00 95.25 173 THR A CA 1
ATOM 1340 C C . THR A 1 173 ? -12.766 -4.123 -0.169 1.00 95.25 173 THR A C 1
ATOM 1342 O O . THR A 1 173 ? -12.080 -5.147 -0.078 1.00 95.25 173 THR A O 1
ATOM 1345 N N . PRO A 1 174 ? -12.390 -2.944 0.366 1.00 96.81 174 PRO A N 1
ATOM 1346 C CA . PRO A 1 174 ? -11.170 -2.800 1.147 1.00 96.81 174 PRO A CA 1
ATOM 1347 C C . PRO A 1 174 ? -11.158 -3.773 2.320 1.00 96.81 174 PRO A C 1
ATOM 1349 O O . PRO A 1 174 ? -12.154 -3.926 3.027 1.00 96.81 174 PRO A O 1
ATOM 1352 N N . GLN A 1 175 ? -10.029 -4.422 2.559 1.00 97.88 175 GLN A N 1
ATOM 1353 C CA . GLN A 1 175 ? -9.876 -5.314 3.703 1.00 97.88 175 GLN A CA 1
ATOM 1354 C C . GLN A 1 175 ? -9.316 -4.550 4.899 1.00 97.88 175 GLN A C 1
ATOM 1356 O O . GLN A 1 175 ? -8.484 -3.658 4.742 1.00 97.88 175 GLN A O 1
ATOM 1361 N N . ILE A 1 176 ? -9.769 -4.897 6.104 1.00 98.38 176 ILE A N 1
ATOM 1362 C CA . ILE A 1 176 ? -9.250 -4.316 7.344 1.00 98.38 176 ILE A CA 1
ATOM 1363 C C . ILE A 1 176 ? -8.768 -5.429 8.256 1.00 98.38 176 ILE A C 1
ATOM 1365 O O . ILE A 1 176 ? -9.484 -6.399 8.519 1.00 98.38 176 ILE A O 1
ATOM 1369 N N . ILE A 1 177 ? -7.542 -5.255 8.738 1.00 98.69 177 ILE A N 1
ATOM 1370 C CA . ILE A 1 177 ? -6.862 -6.190 9.623 1.00 98.69 177 ILE A CA 1
ATOM 1371 C C . ILE A 1 177 ? -6.458 -5.429 10.881 1.00 98.69 177 ILE A C 1
ATOM 1373 O O . ILE A 1 177 ? -5.789 -4.403 10.820 1.00 98.69 177 ILE A O 1
ATOM 1377 N N . GLY A 1 178 ? -6.864 -5.933 12.035 1.00 98.31 178 GLY A N 1
ATOM 1378 C CA . GLY A 1 178 ? -6.428 -5.464 13.339 1.00 98.31 178 GLY A CA 1
ATOM 1379 C C . GLY A 1 178 ? -5.285 -6.322 13.847 1.00 98.31 178 GLY A C 1
ATOM 1380 O O . GLY A 1 178 ? -5.397 -7.551 13.898 1.00 98.31 178 GLY A O 1
ATOM 1381 N N . ARG A 1 179 ? -4.189 -5.689 14.256 1.00 98.38 179 ARG A N 1
ATOM 1382 C CA . ARG A 1 179 ? -3.077 -6.363 14.924 1.00 98.38 179 ARG A CA 1
ATOM 1383 C C . ARG A 1 179 ? -2.862 -5.808 16.314 1.00 98.38 179 ARG A C 1
ATOM 1385 O O . ARG A 1 179 ? -2.837 -4.602 16.534 1.00 98.38 179 ARG A O 1
ATOM 1392 N N . SER A 1 180 ? -2.645 -6.721 17.242 1.00 97.38 180 SER A N 1
ATOM 1393 C CA . SER A 1 180 ? -2.155 -6.430 18.581 1.00 97.38 180 SER A CA 1
ATOM 1394 C C . SER A 1 180 ? -1.185 -7.530 18.997 1.00 97.38 180 SER A C 1
ATOM 1396 O O . SER A 1 180 ? -0.935 -8.484 18.252 1.00 97.38 180 SER A O 1
ATOM 1398 N N . ARG A 1 181 ? -0.599 -7.416 20.187 1.00 97.00 181 ARG A N 1
ATOM 1399 C CA . ARG A 1 181 ? 0.335 -8.413 20.711 1.00 97.00 181 ARG A CA 1
ATOM 1400 C C . ARG A 1 181 ? -0.318 -9.801 20.702 1.00 97.00 181 ARG A C 1
ATOM 1402 O O . ARG A 1 181 ? -1.233 -10.056 21.477 1.00 97.00 181 ARG A O 1
ATOM 1409 N N . LYS A 1 182 ? 0.208 -10.696 19.853 1.00 96.88 182 LYS A N 1
ATOM 1410 C CA . LYS A 1 182 ? -0.283 -12.073 19.629 1.00 96.88 182 LYS A CA 1
ATOM 1411 C C . LYS A 1 182 ? -1.734 -12.164 19.128 1.00 96.88 182 LYS A C 1
ATOM 1413 O O . LYS A 1 182 ? -2.344 -13.221 19.238 1.00 96.88 182 LYS A O 1
ATOM 1418 N N . GLN A 1 183 ? -2.276 -11.087 18.562 1.00 98.19 183 GLN A N 1
ATOM 1419 C CA . GLN A 1 183 ? -3.648 -11.044 18.072 1.00 98.19 183 GLN A CA 1
ATOM 1420 C C . GLN A 1 183 ? -3.681 -10.577 16.614 1.00 98.19 183 GLN A C 1
ATOM 1422 O O . GLN A 1 183 ? -3.080 -9.561 16.258 1.00 98.19 183 GLN A O 1
ATOM 1427 N N . LYS A 1 184 ? -4.407 -11.321 15.777 1.00 97.88 184 LYS A N 1
ATOM 1428 C CA . LYS A 1 184 ? -4.803 -10.923 14.423 1.00 97.88 184 LYS A CA 1
ATOM 1429 C C . LYS A 1 184 ? -6.320 -11.019 14.344 1.00 97.88 184 LYS A C 1
ATOM 1431 O O . LYS A 1 184 ? -6.864 -12.093 14.578 1.00 97.88 184 LYS A O 1
ATOM 1436 N N . VAL A 1 185 ? -6.977 -9.920 14.010 1.00 98.12 185 VAL A N 1
ATOM 1437 C CA . VAL A 1 185 ? -8.409 -9.887 13.710 1.00 98.12 185 VAL A CA 1
ATOM 1438 C C . VAL A 1 185 ? -8.552 -9.464 12.257 1.00 98.12 185 VAL A C 1
ATOM 1440 O O . VAL A 1 185 ? -8.016 -8.434 11.868 1.00 98.12 185 VAL A O 1
ATOM 1443 N N . MET A 1 186 ? -9.241 -10.256 11.446 1.00 96.56 186 MET A N 1
ATOM 1444 C CA . MET A 1 186 ? -9.546 -9.923 10.054 1.00 96.56 186 MET A CA 1
ATOM 1445 C C . MET A 1 186 ? -11.059 -9.939 9.872 1.00 96.56 186 MET A C 1
ATOM 1447 O O . MET A 1 186 ? -11.736 -10.761 10.488 1.00 96.56 186 MET A O 1
ATOM 1451 N N . LEU A 1 187 ? -11.583 -9.009 9.075 1.00 95.62 187 LEU A N 1
ATOM 1452 C CA . LEU A 1 187 ? -13.028 -8.924 8.840 1.00 95.62 187 LEU A CA 1
ATOM 1453 C C . LEU A 1 187 ? -13.533 -9.958 7.830 1.00 95.62 187 LEU A C 1
ATOM 1455 O O . LEU A 1 187 ? -14.684 -10.366 7.907 1.00 95.62 187 LEU A O 1
ATOM 1459 N N . ASP A 1 188 ? -12.694 -10.333 6.869 1.00 96.69 188 ASP A N 1
ATOM 1460 C CA . ASP A 1 188 ? -13.016 -11.317 5.834 1.00 96.69 188 ASP A CA 1
ATOM 1461 C C . ASP A 1 188 ? -11.734 -12.056 5.432 1.00 96.69 188 ASP A C 1
ATOM 1463 O O . ASP A 1 188 ? -11.517 -13.200 5.832 1.00 96.69 188 ASP A O 1
ATOM 1467 N N . ARG A 1 189 ? -10.805 -11.354 4.773 1.00 97.00 189 ARG A N 1
ATOM 1468 C CA . ARG A 1 189 ? -9.522 -11.925 4.340 1.00 97.00 189 ARG A CA 1
ATOM 1469 C C . ARG A 1 189 ? -8.330 -11.053 4.707 1.00 97.00 189 ARG A C 1
ATOM 1471 O O . ARG A 1 189 ? -8.467 -9.889 5.080 1.00 97.00 189 ARG A O 1
ATOM 1478 N N . ASP A 1 190 ? -7.144 -11.630 4.564 1.00 97.69 190 ASP A N 1
ATOM 1479 C CA . ASP A 1 190 ? -5.861 -11.010 4.883 1.00 97.69 190 ASP A CA 1
ATOM 1480 C C . ASP A 1 190 ? -4.916 -10.907 3.679 1.00 97.69 190 ASP A C 1
ATOM 1482 O O . ASP A 1 190 ? -3.699 -10.880 3.836 1.00 97.69 190 ASP A O 1
ATOM 1486 N N . TRP A 1 191 ? -5.466 -10.863 2.470 1.00 98.00 191 TRP A N 1
ATOM 1487 C CA . TRP A 1 191 ? -4.703 -10.742 1.235 1.00 98.00 191 TRP A CA 1
ATOM 1488 C C . TRP A 1 191 ? -5.393 -9.816 0.237 1.00 98.00 191 TRP A C 1
ATOM 1490 O O . TRP A 1 191 ? -6.610 -9.621 0.286 1.00 98.00 191 TRP A O 1
ATOM 1500 N N . VAL A 1 192 ? -4.598 -9.293 -0.697 1.00 97.50 192 VAL A N 1
ATOM 1501 C CA . VAL A 1 192 ? -5.071 -8.592 -1.900 1.00 97.50 192 VAL A CA 1
ATOM 1502 C C . VAL A 1 192 ? -4.707 -9.389 -3.150 1.00 97.50 192 VAL A C 1
ATOM 1504 O O . VAL A 1 192 ? -3.689 -10.085 -3.166 1.00 97.50 192 VAL A O 1
ATOM 1507 N N . VAL A 1 193 ? -5.526 -9.312 -4.196 1.00 97.56 193 VAL A N 1
ATOM 1508 C CA . VAL A 1 193 ? -5.203 -9.847 -5.524 1.00 97.56 193 VAL A CA 1
ATOM 1509 C C . VAL A 1 193 ? -4.353 -8.835 -6.268 1.00 97.56 193 VAL A C 1
ATOM 1511 O O . VAL A 1 193 ? -4.794 -7.719 -6.506 1.00 97.56 193 VAL A O 1
ATOM 1514 N N . GLU A 1 194 ? -3.164 -9.228 -6.694 1.00 97.56 194 GLU A N 1
ATOM 1515 C CA . GLU A 1 194 ? -2.363 -8.473 -7.650 1.00 97.56 194 GLU A CA 1
ATOM 1516 C C . GLU A 1 194 ? -2.594 -9.001 -9.062 1.00 97.56 194 GLU A C 1
ATOM 1518 O O . GLU A 1 194 ? -2.731 -10.213 -9.241 1.00 97.56 194 GLU A O 1
ATOM 1523 N N . ARG A 1 195 ? -2.612 -8.099 -10.049 1.00 97.38 195 ARG A N 1
ATOM 1524 C CA . ARG A 1 195 ? -2.656 -8.439 -11.477 1.00 97.38 195 ARG A CA 1
ATOM 1525 C C . ARG A 1 195 ? -1.518 -7.725 -12.190 1.00 97.38 195 ARG A C 1
ATOM 1527 O O . ARG A 1 195 ? -1.466 -6.498 -12.193 1.00 97.38 195 ARG A O 1
ATOM 1534 N N . LEU A 1 196 ? -0.593 -8.493 -12.751 1.00 97.69 196 LEU A N 1
ATOM 1535 C CA . LEU A 1 196 ? 0.583 -7.990 -13.455 1.00 97.69 196 LEU A CA 1
ATOM 1536 C C . LEU A 1 196 ? 0.489 -8.375 -14.930 1.00 97.69 196 LEU A C 1
ATOM 1538 O O . LEU A 1 196 ? 0.421 -9.560 -15.248 1.00 97.69 196 LEU A O 1
ATOM 1542 N N . GLN A 1 197 ? 0.554 -7.390 -15.823 1.00 97.62 197 GLN A N 1
ATOM 1543 C CA . GLN A 1 197 ? 0.702 -7.643 -17.255 1.00 97.62 197 GLN A CA 1
ATOM 1544 C C . GLN A 1 197 ? 2.185 -7.863 -17.579 1.00 97.62 197 GLN A C 1
ATOM 1546 O O . GLN A 1 197 ? 3.004 -6.962 -17.377 1.00 97.62 197 GLN A O 1
ATOM 1551 N N . VAL A 1 198 ? 2.550 -9.041 -18.073 1.00 96.88 198 VAL A N 1
ATOM 1552 C CA . VAL A 1 198 ? 3.929 -9.381 -18.447 1.00 96.88 198 VAL A CA 1
ATOM 1553 C C . VAL A 1 198 ? 3.915 -9.881 -19.885 1.00 96.88 198 VAL A C 1
ATOM 1555 O O . VAL A 1 198 ? 3.401 -10.963 -20.163 1.00 96.88 198 VAL A O 1
ATOM 1558 N N . ASN A 1 199 ? 4.474 -9.082 -20.798 1.00 93.94 199 ASN A N 1
ATOM 1559 C CA . ASN A 1 199 ? 4.315 -9.280 -22.242 1.00 93.94 199 ASN A CA 1
ATOM 1560 C C . ASN A 1 199 ? 2.816 -9.386 -22.593 1.00 93.94 199 ASN A C 1
ATOM 1562 O O . ASN A 1 199 ? 2.036 -8.539 -22.155 1.00 93.94 199 ASN A O 1
ATOM 1566 N N . ASP A 1 200 ? 2.400 -10.432 -23.306 1.00 94.06 200 ASP A N 1
ATOM 1567 C CA . ASP A 1 200 ? 1.004 -10.656 -23.712 1.00 94.06 200 ASP A CA 1
ATOM 1568 C C . ASP A 1 200 ? 0.181 -11.463 -22.689 1.00 94.06 200 ASP A C 1
ATOM 1570 O O . ASP A 1 200 ? -0.959 -11.837 -22.962 1.00 94.06 200 ASP A O 1
ATOM 1574 N N . GLN A 1 201 ? 0.728 -11.736 -21.498 1.00 96.06 201 GLN A N 1
ATOM 1575 C CA . GLN A 1 201 ? 0.075 -12.554 -20.477 1.00 96.06 201 GLN A CA 1
ATOM 1576 C C . GLN A 1 201 ? -0.195 -11.776 -19.182 1.00 96.06 201 GLN A C 1
ATOM 1578 O O . GLN A 1 201 ? 0.696 -11.143 -18.613 1.00 96.06 201 GLN A O 1
ATOM 1583 N N . GLU A 1 202 ? -1.420 -11.894 -18.664 1.00 97.50 202 GLU A N 1
ATOM 1584 C CA . GLU A 1 202 ? -1.757 -11.446 -17.311 1.00 97.50 202 GLU A CA 1
ATOM 1585 C C . GLU A 1 202 ? -1.429 -12.543 -16.285 1.00 97.50 202 GLU A C 1
ATOM 1587 O O . GLU A 1 202 ? -1.800 -13.710 -16.438 1.00 97.50 202 GLU A O 1
ATOM 1592 N N . PHE A 1 203 ? -0.756 -12.156 -15.204 1.00 97.00 203 PHE A N 1
ATOM 1593 C CA . PHE A 1 203 ? -0.519 -12.988 -14.031 1.00 97.00 203 PHE A CA 1
ATOM 1594 C C . PHE A 1 203 ? -1.317 -12.448 -12.851 1.00 97.00 203 PHE A C 1
ATOM 1596 O O . PHE A 1 203 ? -1.213 -11.267 -12.522 1.00 97.00 203 PHE A O 1
ATOM 1603 N N . ALA A 1 204 ? -2.053 -13.322 -12.166 1.00 97.00 204 ALA A N 1
ATOM 1604 C CA . ALA A 1 204 ? -2.772 -12.981 -10.946 1.00 97.00 204 ALA A CA 1
ATOM 1605 C C . ALA A 1 204 ? -2.246 -13.790 -9.756 1.00 97.00 204 ALA A C 1
ATOM 1607 O O . ALA A 1 204 ? -2.074 -15.006 -9.848 1.00 97.00 204 ALA A O 1
ATOM 1608 N N . TYR A 1 205 ? -2.002 -13.131 -8.625 1.00 97.31 205 TYR A N 1
ATOM 1609 C CA . TYR A 1 205 ? -1.571 -13.803 -7.398 1.00 97.31 205 TYR A CA 1
ATOM 1610 C C . TYR A 1 205 ? -2.034 -13.059 -6.150 1.00 97.31 205 TYR A C 1
ATOM 1612 O O . TYR A 1 205 ? -2.370 -11.878 -6.190 1.00 97.31 205 TYR A O 1
ATOM 1620 N N . ARG A 1 206 ? -2.062 -13.761 -5.016 1.00 98.19 206 ARG A N 1
ATOM 1621 C CA . ARG A 1 206 ? -2.443 -13.180 -3.726 1.00 98.19 206 ARG A CA 1
ATOM 1622 C C . ARG A 1 206 ? -1.210 -12.650 -3.005 1.00 98.19 206 ARG A C 1
ATOM 1624 O O . ARG A 1 206 ? -0.241 -13.381 -2.815 1.00 98.19 206 ARG A O 1
ATOM 1631 N N . GLN A 1 207 ? -1.271 -11.402 -2.561 1.00 98.12 207 GLN A N 1
ATOM 1632 C CA . GLN A 1 207 ? -0.293 -10.810 -1.657 1.00 98.12 207 GLN A CA 1
ATOM 1633 C C . GLN A 1 207 ? -0.877 -10.823 -0.245 1.00 98.12 207 GLN A C 1
ATOM 1635 O O . GLN A 1 207 ? -1.797 -10.065 0.055 1.00 98.12 207 GLN A O 1
ATOM 1640 N N . VAL A 1 208 ? -0.371 -11.723 0.598 1.00 97.88 208 VAL A N 1
ATOM 1641 C CA . VAL A 1 208 ? -0.832 -11.905 1.981 1.00 97.88 208 VAL A CA 1
ATOM 1642 C C . VAL A 1 208 ? -0.215 -10.840 2.887 1.00 97.88 208 VAL A C 1
ATOM 1644 O O . VAL A 1 208 ? 0.961 -10.497 2.756 1.00 97.88 208 VAL A O 1
ATOM 1647 N N . GLU A 1 209 ? -0.996 -10.328 3.829 1.00 96.81 209 GLU A N 1
ATOM 1648 C CA . GLU A 1 209 ? -0.557 -9.374 4.840 1.00 96.81 209 GLU A CA 1
ATOM 1649 C C . GLU A 1 209 ? 0.664 -9.898 5.608 1.00 96.81 209 GLU A C 1
ATOM 1651 O O . GLU A 1 209 ? 0.762 -11.074 5.961 1.00 96.81 209 GLU A O 1
ATOM 1656 N N . GLY A 1 210 ? 1.639 -9.014 5.827 1.00 92.50 210 GLY A N 1
ATOM 1657 C CA . GLY A 1 210 ? 2.906 -9.349 6.479 1.00 92.50 210 GLY A CA 1
ATOM 1658 C C . GLY A 1 210 ? 3.872 -10.181 5.625 1.00 92.50 210 GLY A C 1
ATOM 1659 O O . GLY A 1 210 ? 5.055 -10.240 5.951 1.00 92.50 210 GLY A O 1
ATOM 1660 N N . SER A 1 211 ? 3.423 -10.767 4.511 1.00 96.06 211 SER A N 1
ATOM 1661 C CA . SER A 1 211 ? 4.313 -11.447 3.564 1.00 96.06 211 SER A CA 1
ATOM 1662 C C . SER A 1 211 ? 5.022 -10.435 2.670 1.00 96.06 211 SER A C 1
ATOM 1664 O O . SER A 1 211 ? 4.518 -9.337 2.418 1.00 96.06 211 SER A O 1
ATOM 1666 N N . PHE A 1 212 ? 6.213 -10.781 2.187 1.00 95.62 212 PHE A N 1
ATOM 1667 C CA . PHE A 1 212 ? 6.942 -9.924 1.259 1.00 95.62 212 PHE A CA 1
ATOM 1668 C C . PHE A 1 212 ? 6.210 -9.831 -0.088 1.00 95.62 212 PHE A C 1
ATOM 1670 O O . PHE A 1 212 ? 5.758 -10.834 -0.638 1.00 95.62 212 PHE A O 1
ATOM 1677 N N . SER A 1 213 ? 6.138 -8.621 -0.638 1.00 94.94 213 SER A N 1
ATOM 1678 C CA . SER A 1 213 ? 5.772 -8.377 -2.031 1.00 94.94 213 SER A CA 1
ATOM 1679 C C . SER A 1 213 ? 6.583 -7.206 -2.571 1.00 94.94 213 SER A C 1
ATOM 1681 O O . SER A 1 213 ? 7.012 -6.335 -1.807 1.00 94.94 213 SER A O 1
ATOM 1683 N N . GLN A 1 214 ? 6.820 -7.193 -3.885 1.00 95.00 214 GLN A N 1
ATOM 1684 C CA . GLN A 1 214 ? 7.568 -6.109 -4.513 1.00 95.00 214 GLN A CA 1
ATOM 1685 C C . GLN A 1 214 ? 6.806 -4.786 -4.333 1.00 95.00 214 GLN A C 1
ATOM 1687 O O . GLN A 1 214 ? 5.631 -4.706 -4.690 1.00 95.00 214 GLN A O 1
ATOM 1692 N N . PRO A 1 215 ? 7.439 -3.730 -3.791 1.00 93.81 215 PRO A N 1
ATOM 1693 C CA . PRO A 1 215 ? 6.743 -2.488 -3.471 1.00 93.81 215 PRO A CA 1
ATOM 1694 C C . PRO A 1 215 ? 6.445 -1.637 -4.708 1.00 93.81 215 PRO A C 1
ATOM 1696 O O . PRO A 1 215 ? 5.735 -0.649 -4.574 1.00 93.81 215 PRO A O 1
ATOM 1699 N N . ASN A 1 216 ? 6.992 -1.980 -5.877 1.00 95.69 216 ASN A N 1
ATOM 1700 C CA . ASN A 1 216 ? 6.773 -1.286 -7.141 1.00 95.69 216 ASN A CA 1
ATOM 1701 C C . ASN A 1 216 ? 6.316 -2.290 -8.202 1.00 95.69 216 ASN A C 1
ATOM 1703 O O . ASN A 1 216 ? 7.138 -3.001 -8.780 1.00 95.69 216 ASN A O 1
ATOM 1707 N N . ALA A 1 217 ? 5.003 -2.366 -8.429 1.00 95.31 217 ALA A N 1
ATOM 1708 C CA . ALA A 1 217 ? 4.432 -3.347 -9.349 1.00 95.31 217 ALA A CA 1
ATOM 1709 C C . ALA A 1 217 ? 4.829 -3.087 -10.812 1.00 95.31 217 ALA A C 1
ATOM 1711 O O . ALA A 1 217 ? 5.085 -4.042 -11.536 1.00 95.31 217 ALA A O 1
ATOM 1712 N N . GLY A 1 218 ? 4.974 -1.819 -11.226 1.00 95.81 218 GLY A N 1
ATOM 1713 C CA . GLY A 1 218 ? 5.398 -1.477 -12.590 1.00 95.81 218 GLY A CA 1
ATOM 1714 C C . GLY A 1 218 ? 6.812 -1.977 -12.893 1.00 95.81 218 GLY A C 1
ATOM 1715 O O . GLY A 1 218 ? 7.039 -2.673 -13.878 1.00 95.81 218 GLY A O 1
ATOM 1716 N N . VAL A 1 219 ? 7.756 -1.739 -11.977 1.00 97.00 219 VAL A N 1
ATOM 1717 C CA . VAL A 1 219 ? 9.112 -2.305 -12.099 1.00 97.00 219 VAL A CA 1
ATOM 1718 C C . VAL A 1 219 ? 9.094 -3.832 -11.969 1.00 97.00 219 VAL A C 1
ATOM 1720 O O . VAL A 1 219 ? 9.861 -4.510 -12.646 1.00 97.00 219 VAL A O 1
ATOM 1723 N N . CYS A 1 220 ? 8.196 -4.402 -11.160 1.00 97.81 220 CYS A N 1
ATOM 1724 C CA . CYS A 1 220 ? 8.039 -5.854 -11.062 1.00 97.81 220 CYS A CA 1
ATOM 1725 C C . CYS A 1 220 ? 7.613 -6.485 -12.402 1.00 97.81 220 CYS A C 1
ATOM 1727 O O . CYS A 1 220 ? 8.169 -7.517 -12.775 1.00 97.81 220 CYS A O 1
ATOM 1729 N N . GLN A 1 221 ? 6.712 -5.849 -13.160 1.00 98.12 221 GLN A N 1
ATOM 1730 C CA . GLN A 1 221 ? 6.358 -6.285 -14.519 1.00 98.12 221 GLN A CA 1
ATOM 1731 C C . GLN A 1 221 ? 7.580 -6.284 -15.445 1.00 98.12 221 GLN A C 1
ATOM 1733 O O . GLN A 1 221 ? 7.811 -7.270 -16.145 1.00 98.12 221 GLN A O 1
ATOM 1738 N N . HIS A 1 222 ? 8.404 -5.230 -15.401 1.00 98.00 222 HIS A N 1
ATOM 1739 C CA . HIS A 1 222 ? 9.651 -5.170 -16.171 1.00 98.00 222 HIS A CA 1
ATOM 1740 C C . HIS A 1 222 ? 10.630 -6.279 -15.782 1.00 98.00 222 HIS A C 1
ATOM 1742 O O . HIS A 1 222 ? 11.169 -6.949 -16.656 1.00 98.00 222 HIS A O 1
ATOM 1748 N N . MET A 1 223 ? 10.815 -6.529 -14.483 1.00 97.81 223 MET A N 1
ATOM 1749 C CA . MET A 1 223 ? 11.677 -7.608 -13.995 1.00 97.81 223 MET A CA 1
ATOM 1750 C C . MET A 1 223 ? 11.214 -8.985 -14.480 1.00 97.81 223 MET A C 1
ATOM 1752 O O . MET A 1 223 ? 12.044 -9.804 -14.867 1.00 97.81 223 MET A O 1
ATOM 1756 N N . LEU A 1 224 ? 9.905 -9.252 -14.457 1.00 97.50 224 LEU A N 1
ATOM 1757 C CA . LEU A 1 224 ? 9.341 -10.519 -14.924 1.00 97.50 224 LEU A CA 1
ATOM 1758 C C . LEU A 1 224 ? 9.506 -10.681 -16.440 1.00 97.50 224 LEU A C 1
ATOM 1760 O O . LEU A 1 224 ? 9.919 -11.749 -16.891 1.00 97.50 224 LEU A O 1
ATOM 1764 N N . ALA A 1 225 ? 9.246 -9.623 -17.212 1.00 96.69 225 ALA A N 1
ATOM 1765 C CA . ALA A 1 225 ? 9.436 -9.628 -18.662 1.00 96.69 225 ALA A CA 1
ATOM 1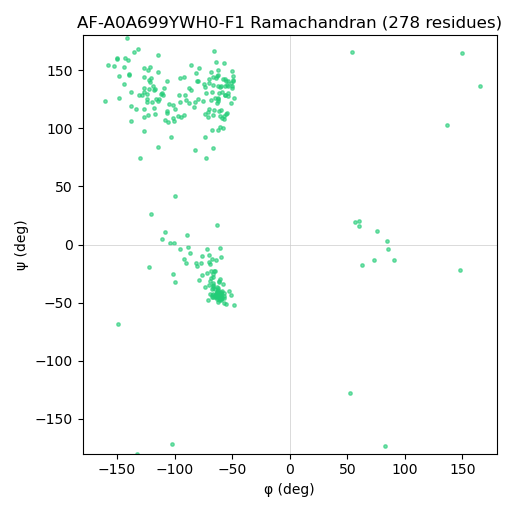766 C C . ALA A 1 225 ? 10.912 -9.849 -19.028 1.00 96.69 225 ALA A C 1
ATOM 1768 O O . ALA A 1 225 ? 11.232 -10.687 -19.872 1.00 96.69 225 ALA A O 1
ATOM 1769 N N . TRP A 1 226 ? 11.818 -9.158 -18.332 1.00 96.12 226 TRP A N 1
ATOM 1770 C CA . TRP A 1 226 ? 13.258 -9.327 -18.489 1.00 96.12 226 TRP A CA 1
ATOM 1771 C C . TRP A 1 226 ? 13.702 -10.751 -18.135 1.00 96.12 226 TRP A C 1
ATOM 1773 O O . TRP A 1 226 ? 14.416 -11.378 -18.914 1.00 96.12 226 TRP A O 1
ATOM 1783 N N . ALA A 1 227 ? 13.230 -11.304 -17.014 1.00 95.69 227 ALA A N 1
ATOM 1784 C CA . ALA A 1 227 ? 13.559 -12.667 -16.603 1.00 95.69 227 ALA A CA 1
ATOM 1785 C C . ALA A 1 227 ? 13.114 -13.703 -17.649 1.00 95.69 227 ALA A C 1
ATOM 1787 O O . ALA A 1 227 ? 13.879 -14.615 -17.963 1.00 95.69 227 ALA A O 1
ATOM 1788 N N . GLN A 1 228 ? 11.919 -13.549 -18.235 1.00 94.38 228 GLN A N 1
ATOM 1789 C CA . GLN A 1 228 ? 11.462 -14.402 -19.341 1.00 94.38 228 GLN A CA 1
ATOM 1790 C C . GLN A 1 228 ? 12.380 -14.283 -20.563 1.00 94.38 228 GLN A C 1
ATOM 1792 O O . GLN A 1 228 ? 12.823 -15.300 -21.100 1.00 94.38 228 GLN A O 1
ATOM 1797 N N . LYS A 1 229 ? 12.725 -13.054 -20.968 1.00 93.06 229 LYS A N 1
ATOM 1798 C CA . LYS A 1 229 ? 13.622 -12.789 -22.102 1.00 93.06 229 LYS A CA 1
ATOM 1799 C C . LYS A 1 229 ? 14.969 -13.495 -21.934 1.00 93.06 229 LYS A C 1
ATOM 1801 O O . LYS A 1 229 ? 15.377 -14.230 -22.825 1.00 93.06 229 LYS A O 1
ATOM 1806 N N . VAL A 1 230 ? 15.635 -13.330 -20.789 1.00 92.50 230 VAL A N 1
ATOM 1807 C CA . VAL A 1 230 ? 16.990 -13.879 -20.573 1.00 92.50 230 VAL A CA 1
ATOM 1808 C C . VAL A 1 230 ? 17.012 -15.382 -20.284 1.00 92.50 230 VAL A C 1
ATOM 1810 O O . VAL A 1 230 ? 18.060 -16.009 -20.388 1.00 92.50 230 VAL A O 1
ATOM 1813 N N . THR A 1 231 ? 15.875 -15.985 -19.933 1.00 93.06 231 THR A N 1
ATOM 1814 C CA . THR A 1 231 ? 15.764 -17.441 -19.716 1.00 93.06 231 THR A CA 1
ATOM 1815 C C . THR A 1 231 ? 15.158 -18.184 -20.904 1.00 93.06 231 THR A C 1
ATOM 1817 O O . THR A 1 231 ? 15.015 -19.407 -20.859 1.00 93.06 231 THR A O 1
ATOM 1820 N N . THR A 1 232 ? 14.827 -17.473 -21.983 1.00 91.56 232 THR A N 1
ATOM 1821 C CA . THR A 1 232 ? 14.365 -18.097 -23.222 1.00 91.56 232 THR A CA 1
ATOM 1822 C C . THR A 1 232 ? 15.519 -18.889 -23.856 1.00 91.56 232 THR A C 1
ATOM 1824 O O . THR A 1 232 ? 16.621 -18.351 -23.990 1.00 91.56 232 THR A O 1
ATOM 1827 N N . PRO A 1 233 ? 15.316 -20.159 -24.258 1.00 86.94 233 PRO A N 1
ATOM 1828 C CA . PRO A 1 233 ? 16.351 -20.934 -24.938 1.00 86.94 233 PRO A CA 1
ATOM 1829 C C . PRO A 1 233 ? 16.902 -20.193 -26.164 1.00 86.94 233 PRO A C 1
ATOM 1831 O O . PRO A 1 233 ? 16.138 -19.738 -27.012 1.00 86.94 233 PRO A O 1
ATOM 1834 N N . GLY A 1 234 ? 18.228 -20.061 -26.244 1.00 78.44 234 GLY A N 1
ATOM 1835 C CA . GLY A 1 234 ? 18.909 -19.311 -27.307 1.00 78.44 234 GLY A CA 1
ATOM 1836 C C . GLY A 1 234 ? 19.020 -17.797 -27.080 1.00 78.44 234 GLY A C 1
ATOM 1837 O O . GLY A 1 234 ? 19.566 -17.109 -27.938 1.00 78.44 234 GLY A O 1
ATOM 1838 N N . ALA A 1 235 ? 18.557 -17.264 -25.941 1.00 68.69 235 ALA A N 1
ATOM 1839 C CA . ALA A 1 235 ? 18.711 -15.845 -25.594 1.00 68.69 235 ALA A CA 1
ATOM 1840 C C . ALA A 1 235 ? 20.174 -15.416 -25.389 1.00 68.69 235 ALA A C 1
ATOM 1842 O O . ALA A 1 235 ? 20.500 -14.240 -25.538 1.00 68.69 235 ALA A O 1
ATOM 1843 N N . PHE A 1 236 ? 21.057 -16.369 -25.086 1.00 66.12 236 PHE A N 1
ATOM 1844 C CA . PHE A 1 236 ? 22.499 -16.169 -25.068 1.00 66.12 236 PHE A CA 1
ATOM 1845 C C . PHE A 1 236 ? 23.158 -17.136 -26.054 1.00 66.12 236 PHE A C 1
ATOM 1847 O O . PHE A 1 236 ? 22.736 -18.295 -26.124 1.00 66.12 236 PHE A O 1
ATOM 1854 N N . PRO A 1 237 ? 24.176 -16.696 -26.815 1.00 59.34 237 PRO A N 1
ATOM 1855 C CA . PRO A 1 237 ? 24.967 -17.612 -27.621 1.00 59.34 237 PRO A CA 1
ATOM 1856 C C . PRO A 1 237 ? 25.597 -18.669 -26.707 1.00 59.34 237 PRO A C 1
ATOM 1858 O O . PRO A 1 237 ? 26.170 -18.332 -25.669 1.00 59.34 237 PRO A O 1
ATOM 1861 N N . GLU A 1 238 ? 25.472 -19.944 -27.088 1.00 55.91 238 GLU A N 1
ATOM 1862 C CA . GLU A 1 238 ? 26.167 -21.051 -26.424 1.00 55.91 238 GLU A CA 1
ATOM 1863 C C . GLU A 1 238 ? 27.659 -20.700 -26.299 1.00 55.91 238 GLU A C 1
ATOM 1865 O O . GLU A 1 238 ? 28.250 -20.202 -27.270 1.00 55.91 238 GLU A O 1
ATOM 1870 N N . PRO A 1 239 ? 28.290 -20.925 -25.132 1.00 51.94 239 PRO A N 1
ATOM 1871 C CA . PRO A 1 239 ? 29.719 -20.707 -25.005 1.00 51.94 239 PRO A CA 1
ATOM 1872 C C . PRO A 1 239 ? 30.432 -21.540 -26.071 1.00 51.94 239 PRO A C 1
ATOM 1874 O O . PRO A 1 239 ? 30.186 -22.737 -26.220 1.00 51.94 239 PRO A O 1
ATOM 1877 N N . SER A 1 240 ? 31.306 -20.887 -26.842 1.00 45.47 240 SER A N 1
ATOM 1878 C CA . SER A 1 240 ? 32.121 -21.562 -27.851 1.00 45.47 240 SER A CA 1
ATOM 1879 C C . SER A 1 240 ? 32.812 -22.782 -27.218 1.00 45.47 240 SER A C 1
ATOM 1881 O O . SER A 1 240 ? 33.348 -22.657 -26.111 1.00 45.47 240 SER A O 1
ATOM 1883 N N . PRO A 1 241 ? 32.854 -23.954 -27.885 1.00 48.78 241 PRO A N 1
ATOM 1884 C CA . PRO A 1 241 ? 33.353 -25.209 -27.306 1.00 48.78 241 PRO A CA 1
ATOM 1885 C C . PRO A 1 241 ? 34.828 -25.178 -26.855 1.00 48.78 241 PRO A C 1
ATOM 1887 O O . PRO A 1 241 ? 35.320 -26.150 -26.287 1.00 48.78 241 PRO A O 1
ATOM 1890 N N . ALA A 1 242 ? 35.542 -24.071 -27.072 1.00 47.06 242 ALA A N 1
ATOM 1891 C CA . ALA A 1 242 ? 36.934 -23.881 -26.679 1.00 47.06 242 ALA A CA 1
ATOM 1892 C C . ALA A 1 242 ? 37.168 -23.757 -25.157 1.00 47.06 242 ALA A C 1
ATOM 1894 O O . ALA A 1 242 ? 38.303 -23.927 -24.712 1.00 47.06 242 ALA A O 1
ATOM 1895 N N . HIS A 1 243 ? 36.133 -23.522 -24.342 1.00 48.06 243 HIS A N 1
ATOM 1896 C CA . HIS A 1 243 ? 36.255 -23.504 -22.878 1.00 48.06 243 HIS A CA 1
ATOM 1897 C C . HIS A 1 243 ? 35.189 -24.372 -22.211 1.00 48.06 243 HIS A C 1
ATOM 1899 O O . HIS A 1 243 ? 34.237 -23.889 -21.606 1.00 48.06 243 HIS A O 1
ATOM 1905 N N . SER A 1 244 ? 35.393 -25.685 -22.295 1.00 37.12 244 SER A N 1
ATOM 1906 C CA . SER A 1 244 ? 34.725 -26.662 -21.440 1.00 37.12 244 SER A CA 1
ATOM 1907 C C . SER A 1 244 ? 35.716 -27.137 -20.366 1.00 37.12 244 SER A C 1
ATOM 1909 O O . SER A 1 244 ? 36.495 -28.060 -20.620 1.00 37.12 244 SER A O 1
ATOM 1911 N N . PRO A 1 245 ? 35.766 -26.527 -19.165 1.00 43.12 245 PRO A N 1
ATOM 1912 C CA . PRO A 1 245 ? 36.452 -27.137 -18.043 1.00 43.12 245 PRO A CA 1
ATOM 1913 C C . PRO A 1 245 ? 35.468 -28.131 -17.435 1.00 43.12 245 PRO A C 1
ATOM 1915 O O . PRO A 1 245 ? 34.761 -27.787 -16.499 1.00 43.12 245 PRO A O 1
ATOM 1918 N N . LEU A 1 246 ? 35.382 -29.316 -18.045 1.00 43.81 246 LEU A N 1
ATOM 1919 C CA . LEU A 1 246 ? 34.744 -30.565 -17.595 1.00 43.81 246 LEU A CA 1
ATOM 1920 C C . LEU A 1 246 ? 33.966 -31.174 -18.761 1.00 43.81 246 LEU A C 1
ATOM 1922 O O . LEU A 1 246 ? 32.855 -30.762 -19.082 1.00 43.81 246 LEU A O 1
ATOM 1926 N N . GLY A 1 247 ? 34.558 -32.204 -19.365 1.00 40.62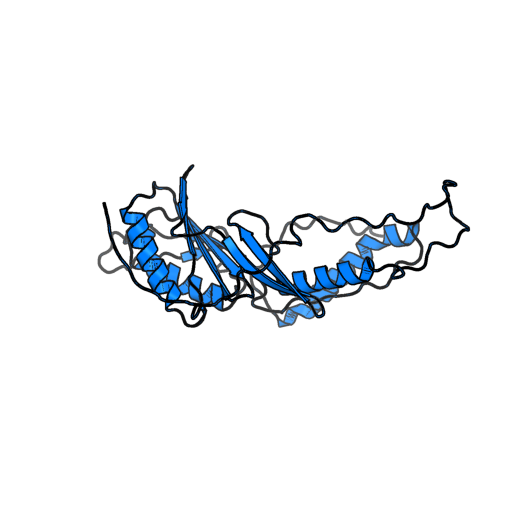 247 GLY A N 1
ATOM 1927 C CA . GLY A 1 247 ? 33.875 -33.059 -20.322 1.00 40.62 247 GLY A CA 1
ATOM 1928 C C . GLY A 1 247 ? 32.647 -33.703 -19.683 1.00 40.62 247 GLY A C 1
ATOM 1929 O O . GLY A 1 247 ? 32.757 -34.693 -18.965 1.00 40.62 247 GLY A O 1
ATOM 1930 N N . GLN A 1 248 ? 31.473 -33.146 -19.957 1.00 45.47 248 GLN A N 1
ATOM 1931 C CA . GLN A 1 248 ? 30.195 -33.815 -19.772 1.00 45.47 248 GLN A CA 1
ATOM 1932 C C . GLN A 1 248 ? 29.357 -33.584 -21.022 1.00 45.47 248 GLN A C 1
ATOM 1934 O O . GLN A 1 248 ? 29.012 -32.463 -21.381 1.00 45.47 248 GLN A O 1
ATOM 1939 N N . THR A 1 249 ? 29.044 -34.679 -21.705 1.00 37.09 249 THR A N 1
ATOM 1940 C CA . THR A 1 249 ? 28.074 -34.718 -22.795 1.00 37.09 249 THR A CA 1
ATOM 1941 C C . THR A 1 249 ? 26.712 -34.272 -22.263 1.00 37.09 249 THR A C 1
ATOM 1943 O O . THR A 1 249 ? 26.138 -34.952 -21.407 1.00 37.09 249 THR A O 1
ATOM 1946 N N . ALA A 1 250 ? 26.190 -33.148 -22.754 1.00 40.09 250 ALA A N 1
ATOM 1947 C CA . ALA A 1 250 ? 24.850 -32.685 -22.421 1.00 40.09 250 ALA A CA 1
ATOM 1948 C C . ALA A 1 250 ? 23.810 -33.721 -22.887 1.00 40.09 250 ALA A C 1
ATOM 1950 O O . ALA A 1 250 ? 23.660 -33.983 -24.080 1.00 40.09 250 ALA A O 1
ATOM 1951 N N . LYS A 1 251 ? 23.091 -34.337 -21.942 1.00 43.22 251 LYS A N 1
ATOM 1952 C CA . LYS A 1 251 ? 21.848 -35.059 -22.245 1.00 43.22 251 LYS A CA 1
ATOM 1953 C C . LYS A 1 251 ? 20.760 -34.024 -22.528 1.00 43.22 251 LYS A C 1
ATOM 1955 O O . LYS A 1 251 ? 20.634 -33.059 -21.779 1.00 43.22 251 LYS A O 1
ATOM 1960 N N . ALA A 1 252 ? 19.977 -34.250 -23.584 1.00 40.03 252 ALA A N 1
ATOM 1961 C CA . ALA A 1 252 ? 18.827 -33.421 -23.936 1.00 40.03 252 ALA A CA 1
ATOM 1962 C C . ALA A 1 252 ? 17.914 -33.181 -22.713 1.00 40.03 252 ALA A C 1
ATOM 1964 O O . ALA A 1 252 ? 17.721 -34.109 -21.917 1.00 40.03 252 ALA A O 1
ATOM 1965 N N . PRO A 1 253 ? 17.351 -31.970 -22.544 1.00 41.88 253 PRO A N 1
ATOM 1966 C CA . PRO A 1 253 ? 16.511 -31.665 -21.397 1.00 41.88 253 PRO A CA 1
ATOM 1967 C C . PRO A 1 253 ? 15.267 -32.556 -21.425 1.00 41.88 253 PRO A C 1
ATOM 1969 O O . PRO A 1 253 ? 14.501 -32.556 -22.388 1.00 41.88 253 PRO A O 1
ATOM 1972 N N . ALA A 1 254 ? 15.074 -33.332 -20.359 1.00 47.69 254 ALA A N 1
ATOM 1973 C CA . ALA A 1 254 ? 13.843 -34.077 -20.156 1.00 47.69 254 ALA A CA 1
ATOM 1974 C C . ALA A 1 254 ? 12.675 -33.086 -20.059 1.00 47.69 254 ALA A C 1
ATOM 1976 O O . ALA A 1 254 ? 12.735 -32.116 -19.299 1.00 47.69 254 ALA A O 1
ATOM 1977 N N . THR A 1 255 ? 11.611 -33.335 -20.820 1.00 44.53 255 THR A N 1
ATOM 1978 C CA . THR A 1 255 ? 10.344 -32.612 -20.712 1.00 44.53 255 THR A CA 1
ATOM 1979 C C . THR A 1 255 ? 9.826 -32.741 -19.283 1.00 44.53 255 THR A C 1
ATOM 1981 O O . THR A 1 255 ? 9.413 -33.807 -18.830 1.00 44.53 255 THR A O 1
ATOM 1984 N N . ARG A 1 256 ? 9.901 -31.644 -18.529 1.00 45.59 256 ARG A N 1
ATOM 1985 C CA . ARG A 1 256 ? 9.396 -31.590 -17.161 1.00 45.59 256 ARG A CA 1
ATOM 1986 C C . ARG A 1 256 ? 7.865 -31.510 -17.231 1.00 45.59 256 ARG A C 1
ATOM 1988 O O . ARG A 1 256 ? 7.361 -30.593 -17.880 1.00 45.59 256 ARG A O 1
ATOM 1995 N N . PRO A 1 257 ? 7.112 -32.433 -16.609 1.00 48.34 257 PRO A N 1
ATOM 1996 C CA . PRO A 1 257 ? 5.660 -32.326 -16.585 1.00 48.34 257 PRO A CA 1
ATOM 1997 C C . PRO A 1 257 ? 5.243 -31.051 -15.843 1.00 48.34 257 PRO A C 1
ATOM 1999 O O . PRO A 1 257 ? 5.915 -30.621 -14.898 1.00 48.34 257 PRO A O 1
ATOM 2002 N N . ALA A 1 258 ? 4.146 -30.442 -16.297 1.00 42.50 258 ALA A N 1
ATOM 2003 C CA . ALA A 1 258 ? 3.598 -29.231 -15.701 1.00 42.50 258 ALA A CA 1
ATOM 2004 C C . ALA A 1 258 ? 3.331 -29.435 -14.194 1.00 42.50 258 ALA A C 1
ATOM 2006 O O . ALA A 1 258 ? 2.889 -30.513 -13.787 1.00 42.50 258 ALA A O 1
ATOM 2007 N N . PRO A 1 259 ? 3.600 -28.427 -13.346 1.00 41.78 259 PRO A N 1
ATOM 2008 C CA . PRO A 1 259 ? 3.329 -28.525 -11.920 1.00 41.78 259 PRO A CA 1
ATOM 2009 C C . PRO A 1 259 ? 1.821 -28.667 -11.667 1.00 41.78 259 PRO A C 1
ATOM 2011 O O . PRO A 1 259 ? 1.000 -28.044 -12.335 1.00 41.78 259 PRO A O 1
ATOM 2014 N N . THR A 1 260 ? 1.459 -29.466 -10.664 1.00 41.91 260 THR A N 1
ATOM 2015 C CA . THR A 1 260 ? 0.084 -29.895 -10.339 1.00 41.91 260 THR A CA 1
ATOM 2016 C C . THR A 1 260 ? -0.907 -28.770 -10.022 1.00 41.91 260 THR A C 1
ATOM 2018 O O . THR A 1 260 ? -2.107 -29.016 -9.980 1.00 41.91 260 THR A O 1
ATOM 2021 N N . TRP A 1 261 ? -0.451 -27.529 -9.834 1.00 45.03 261 TRP A N 1
ATOM 2022 C CA . TRP A 1 261 ? -1.336 -26.372 -9.660 1.00 45.03 261 TRP A CA 1
ATOM 2023 C C . TRP A 1 261 ? -1.876 -25.810 -10.987 1.00 45.03 261 TRP A C 1
ATOM 2025 O O . TRP A 1 261 ? -2.853 -25.067 -10.974 1.00 45.03 261 TRP A O 1
ATOM 2035 N N . ALA A 1 262 ? -1.284 -26.176 -12.130 1.00 41.22 262 ALA A N 1
ATOM 2036 C CA . ALA A 1 262 ? -1.674 -25.674 -13.450 1.00 41.22 262 ALA A CA 1
ATOM 2037 C C . ALA A 1 262 ? -3.024 -26.226 -13.958 1.00 41.22 262 ALA A C 1
ATOM 2039 O O . ALA A 1 262 ? -3.479 -25.830 -15.026 1.00 41.22 262 ALA A O 1
ATOM 2040 N N . THR A 1 263 ? -3.669 -27.138 -13.221 1.00 38.56 263 THR A N 1
ATOM 2041 C CA . THR A 1 263 ? -4.932 -27.791 -13.619 1.00 38.56 263 THR A CA 1
ATOM 2042 C C . THR A 1 263 ? -6.154 -27.335 -12.819 1.00 38.56 263 THR A C 1
ATOM 2044 O O . THR A 1 263 ? -7.221 -27.930 -12.947 1.00 38.56 263 THR A O 1
ATOM 2047 N N . ALA A 1 264 ? -6.046 -26.277 -12.010 1.00 38.66 264 ALA A N 1
ATOM 2048 C CA . ALA A 1 264 ? -7.224 -25.690 -11.379 1.00 38.66 264 ALA A CA 1
ATOM 2049 C C . ALA A 1 264 ? -8.039 -24.916 -12.432 1.00 38.66 264 ALA A C 1
ATOM 2051 O O . ALA A 1 264 ? -7.763 -23.752 -12.720 1.00 38.66 264 ALA A O 1
ATOM 2052 N N . ALA A 1 265 ? -9.016 -25.595 -13.036 1.00 37.50 265 ALA A N 1
ATOM 2053 C CA . ALA A 1 265 ? -10.019 -24.982 -13.894 1.00 37.50 265 ALA A CA 1
ATOM 2054 C C . ALA A 1 265 ? -10.725 -23.833 -13.152 1.00 37.50 265 ALA A C 1
ATOM 2056 O O . ALA A 1 265 ? -11.060 -23.950 -11.972 1.00 37.50 265 ALA A O 1
ATOM 2057 N N . ALA A 1 266 ? -10.935 -22.719 -13.854 1.00 36.06 266 ALA A N 1
ATOM 2058 C CA . ALA A 1 266 ? -11.727 -21.600 -13.365 1.00 36.06 266 ALA A CA 1
ATOM 2059 C C . ALA A 1 266 ? -13.168 -22.065 -13.069 1.00 36.06 266 ALA A C 1
ATOM 2061 O O . ALA A 1 266 ? -13.734 -22.791 -13.891 1.00 36.06 266 ALA A O 1
ATOM 2062 N N . PRO A 1 267 ? -13.790 -21.667 -11.944 1.00 40.34 267 PRO A N 1
ATOM 2063 C CA . PRO A 1 267 ? -15.221 -21.861 -11.780 1.00 40.34 267 PRO A CA 1
ATOM 2064 C C . PRO A 1 267 ? -15.930 -20.892 -12.731 1.00 40.34 267 PRO A C 1
ATOM 2066 O O . PRO A 1 267 ? -15.784 -19.677 -12.609 1.00 40.34 267 PRO A O 1
ATOM 2069 N N . GLY A 1 268 ? -16.621 -21.449 -13.723 1.00 32.53 268 GLY A N 1
ATOM 2070 C CA . GLY A 1 268 ? -17.494 -20.701 -14.615 1.00 32.53 268 GLY A CA 1
ATOM 2071 C C . GLY A 1 268 ? -18.792 -20.322 -13.912 1.00 32.53 268 GLY A C 1
ATOM 2072 O O . GLY A 1 268 ? -19.385 -21.138 -13.206 1.00 32.53 268 GLY A O 1
ATOM 2073 N N . ASP A 1 269 ? -19.222 -19.088 -14.144 1.00 35.69 269 ASP A N 1
ATOM 2074 C CA . ASP A 1 269 ? -20.581 -18.632 -13.889 1.00 35.69 269 ASP A CA 1
ATOM 2075 C C . ASP A 1 269 ? -21.570 -19.418 -14.764 1.00 35.69 269 ASP A C 1
ATOM 2077 O O . ASP A 1 269 ? -21.455 -19.437 -15.989 1.00 35.69 269 ASP A O 1
ATOM 2081 N N . SER A 1 270 ? -22.565 -20.043 -14.139 1.00 33.47 270 SER A N 1
ATOM 2082 C CA . SER A 1 270 ? -23.935 -20.081 -14.661 1.00 33.47 270 SER A CA 1
ATOM 2083 C C . SER A 1 270 ? -24.896 -20.429 -13.528 1.00 33.47 270 SER A C 1
ATOM 2085 O O . SER A 1 270 ? -24.725 -21.414 -12.812 1.00 33.47 270 SER A O 1
ATOM 2087 N N . GLU A 1 271 ? -25.865 -19.538 -13.345 1.00 35.28 271 GLU A N 1
ATOM 2088 C CA . GLU A 1 271 ? -27.070 -19.722 -12.552 1.00 35.28 271 GLU A CA 1
ATOM 2089 C C . GLU A 1 271 ? -27.846 -20.947 -13.048 1.00 35.28 271 GLU A C 1
ATOM 2091 O O . GLU A 1 271 ? -27.988 -21.133 -14.253 1.00 35.28 271 GLU A O 1
ATOM 2096 N N . ASP A 1 272 ? -28.439 -21.714 -12.132 1.00 31.48 272 ASP A N 1
ATOM 2097 C CA . ASP A 1 272 ? -29.784 -22.214 -12.392 1.00 31.48 272 ASP A CA 1
ATOM 2098 C C . ASP A 1 272 ? -30.581 -22.367 -11.094 1.00 31.48 272 ASP A C 1
ATOM 2100 O O . ASP A 1 272 ? -30.168 -22.976 -10.104 1.00 31.48 272 ASP A O 1
ATOM 2104 N N . MET A 1 273 ? -31.736 -21.720 -11.127 1.00 32.00 273 MET A N 1
ATOM 2105 C CA . MET A 1 273 ? -32.720 -21.551 -10.077 1.00 32.00 273 MET A CA 1
ATOM 2106 C C . MET A 1 273 ? -33.774 -22.643 -10.239 1.00 32.00 273 MET A C 1
ATOM 2108 O O . MET A 1 273 ? -34.570 -22.531 -11.162 1.00 32.00 273 MET A O 1
ATOM 2112 N N . GLN A 1 274 ? -33.853 -23.640 -9.347 1.00 30.14 274 GLN A N 1
ATOM 2113 C CA . GLN A 1 274 ? -35.094 -24.404 -9.139 1.00 30.14 274 GLN A CA 1
ATOM 2114 C C . GLN A 1 274 ? -35.308 -24.802 -7.669 1.00 30.14 274 GLN A C 1
ATOM 2116 O O . GLN A 1 274 ? -34.400 -25.178 -6.934 1.00 30.14 274 GLN A O 1
ATOM 2121 N N . SER A 1 275 ? -36.567 -24.644 -7.283 1.00 32.47 275 SER A N 1
ATOM 2122 C CA . SER A 1 275 ? -37.226 -24.735 -5.983 1.00 32.47 275 SER A CA 1
ATOM 2123 C C . SER A 1 275 ? -37.552 -26.162 -5.507 1.00 32.47 275 SER A C 1
ATOM 2125 O O . SER A 1 275 ? -38.099 -26.916 -6.302 1.00 32.47 275 SER A O 1
ATOM 2127 N N . GLU A 1 276 ? -37.367 -26.406 -4.193 1.00 31.20 276 GLU A N 1
ATOM 2128 C CA . GLU A 1 276 ? -38.156 -27.251 -3.245 1.00 31.20 276 GLU A CA 1
ATOM 2129 C C . GLU A 1 276 ? -38.460 -28.751 -3.551 1.00 31.20 276 GLU A C 1
ATOM 2131 O O . GLU A 1 276 ? -38.308 -29.178 -4.691 1.00 31.20 276 GLU A O 1
ATOM 2136 N N . PRO A 1 277 ? -38.925 -29.594 -2.577 1.00 41.31 277 PRO A N 1
ATOM 2137 C CA . PRO A 1 277 ? -39.374 -29.308 -1.198 1.00 41.31 277 PRO A CA 1
ATOM 2138 C C . PRO A 1 277 ? -38.809 -30.223 -0.076 1.00 41.31 277 PRO A C 1
ATOM 2140 O O . PRO A 1 277 ? -38.039 -31.157 -0.287 1.00 41.31 277 PRO A O 1
ATOM 2143 N N . ALA A 1 278 ? -39.254 -29.914 1.146 1.00 35.75 278 ALA A N 1
ATOM 2144 C CA . ALA A 1 278 ? -39.028 -30.587 2.424 1.00 35.75 278 ALA A CA 1
ATOM 2145 C C . ALA A 1 278 ? -39.548 -32.040 2.548 1.00 35.75 278 ALA A C 1
ATOM 2147 O O . ALA A 1 278 ? -40.586 -32.379 1.986 1.00 35.75 278 ALA A O 1
ATOM 2148 N N . ALA A 1 279 ? -38.857 -32.831 3.385 1.00 33.78 279 ALA A N 1
ATOM 2149 C CA . ALA A 1 279 ? -39.301 -33.937 4.267 1.00 33.78 279 ALA A CA 1
ATOM 2150 C C . ALA A 1 279 ? -38.024 -34.703 4.701 1.00 33.78 279 ALA A C 1
ATOM 2152 O O . ALA A 1 279 ? -37.164 -34.932 3.857 1.00 33.78 279 ALA A O 1
ATOM 2153 N N . ALA A 1 280 ? -37.768 -35.124 5.939 1.00 36.78 280 ALA A N 1
ATOM 2154 C CA . ALA A 1 280 ? -38.523 -35.233 7.184 1.00 36.78 280 ALA A CA 1
ATOM 2155 C C . ALA A 1 280 ? -37.550 -35.081 8.374 1.00 36.78 280 ALA A C 1
ATOM 2157 O O . ALA A 1 280 ? -36.327 -35.247 8.150 1.00 36.78 280 ALA A O 1
#

Sequence (280 aa):
MTEAAQLSFTAPIAVQSIDETQYDAQLSKKLTQLRLSLNELNSLAGAMPDIEVHESAKKHYRMRAEFTVWGTGKAASIPDTTPDVHFIMYESGSKVKPPPRELMNDLMGAVLAEANTSPIIRERLFQVNFHTALSGDCMVTLVYHKQLDDVWKEAALNLRAKLGKLPATLGHTPQIIGRSRKQKVMLDRDWVVERLQVNDQEFAYRQVEGSFSQPNAGVCQHMLAWAQKVTTPGAFPEPSPAHSPLGQTAKAPATRPAPTWATAAAPGDSEDMQSEPAAA

Radius of gyration: 25.85 Å; Cα contacts (8 Å, |Δi|>4): 340; chains: 1; bounding box: 88×58×56 Å

InterPro domains:
  IPR010280 (Uracil-5)-methyltransferase family [PF05958] (22-231)
  IPR010280 (Uracil-5)-methyltransferase family [PS51687] (14-280)
  IPR011869 tRNA/tmRNA (uracil-C(5))-methyltransferase, TrmA [PTHR47790] (14-232)
  IPR029063 S-adenosyl-L-methionine-dependent methyltransferase superfamily [SSF53335] (21-228)

Organism: Haematococcus lacustris (NCBI:txid44745)

Nearest PDB structures (foldseek):
  3bt7-assembly2_B  TM=8.839E-01  e=1.169E-19  Escherichia coli
  8hhj-assembly1_A  TM=7.201E-01  e=2.112E+00  Neisseria meningitidis
  5g4a-assembly2_B  TM=6.186E-01  e=3.429E+00  Salmonella enterica
  5luh-assembly1_A  TM=5.488E-01  e=3.429E+00  Salmonella enterica subsp. enterica serovar Typhimurium
  7uy4-assembly2_B  TM=5.222E-01  e=4.932E+00  Escherichia coli

Secondary structure (DSSP, 8-state):
-------------------GGGHHHHHHHHHHHHHHHHHHHHHHHSSPPP----PPPSSS--SEEEEEEES-SS--SSTTPPP--EEESSSTT--------HHHHHHHHHHHHHHHH-HHHHTTEEEEEEEE-TTS-EEEEEEESS---HHHHHHHHHHHHHHTTSGGGTT---EEEEEETTEEEESS-SEEEEEEEETTEEEEEEEETTS---S-HHHHHHHHHHHHHHHSTTSSPPPPTT--SS----PPPP-PPPPGGGG-----------------

Foldseek 3Di:
DDDDPPPDPDDPDPQLEQDLVCQVVVVVVVVVVVCVVCVVVCVVPPHDDDDDDDDADSAQQFQKDKWFKDFPLDQPPDPPGQTDIDTHRDPPDGPGDGHHHPLVVQLRVLLRVLLRVPSLLVHQFTMKMWGAAPVLEIEIETEGADDQDVVSVVSVVVSQVSSCPDPSNPVYRYWYWYDYDVDIDTNPFQWTWHWADAPPDIDIDIDGPPDDDDRGRSVVSVVVNVVCQCPPPPSDPDPDPPDDPDDDDDDDDDDDDDPPVVPPDDDDDDDDDDDDDDDD

Mean predicted aligned error: 13.51 Å

pLDDT: mean 76.81, std 23.51, range [30.14, 98.69]

Solvent-accessible surface area (backbone atoms only — not comparable to full-atom values): 17456 Å² total; per-residue (Å²): 137,84,82,76,82,76,86,68,86,73,70,87,73,80,63,62,61,78,59,64,89,48,45,67,60,54,50,51,52,52,51,53,51,50,54,62,70,42,47,66,53,37,74,73,74,45,90,65,76,83,87,85,85,81,78,66,67,85,61,47,44,43,33,57,52,65,26,41,45,45,58,80,70,47,62,53,100,46,90,94,47,77,42,64,66,43,80,37,71,64,79,93,87,64,98,40,65,62,66,53,20,69,56,52,48,54,50,49,52,52,53,46,54,43,36,47,73,32,67,75,66,27,52,47,44,43,34,42,34,44,39,49,35,82,62,50,30,31,39,41,38,44,32,33,78,50,88,82,53,70,72,44,50,54,53,48,51,54,49,36,57,56,53,33,66,35,82,69,23,62,99,34,75,49,32,47,33,42,37,28,91,98,41,80,47,60,80,82,56,61,59,28,50,35,51,42,65,38,82,99,43,80,45,76,49,74,51,45,70,95,54,93,71,78,46,35,58,71,48,47,27,50,51,52,40,49,52,52,54,69,67,38,91,76,61,56,82,76,79,65,84,89,74,66,96,64,96,67,86,82,73,79,84,75,85,73,78,80,64,86,75,80,70,72,73,77,87,75,91,75,90,84,91,84,80,87,83,92,86,133